Protein AF-A0A0B1TNR9-F1 (afdb_monomer_lite)

pLDDT: mean 82.61, std 16.68, range [37.91, 98.56]

Foldseek 3Di:
DDDDADDQKDKDKLPQDQAWDWDQDPQRWIKTKHHADPPDSHAMIIMTGHNVQVVQFPDKDDPDSFWIWTWGHDPPAQTAIEIEGDADALPDDPVSNVVRLVVVLVVLVVDDPSYHYHYDYHLNFFLDCPDPALCNVQGHDDGDPSNVSVRVSCVSSVVDDPVVSVDHDDDDPDNNVSVVVVVVVVVVVVVVVPDDPPPPVPADPVRVVVVVVVVVVVVPDPDDPDDDDDDDD

Structure (mmCIF, N/CA/C/O backbone):
data_AF-A0A0B1TNR9-F1
#
_entry.id   AF-A0A0B1TNR9-F1
#
loop_
_atom_site.group_PDB
_atom_site.id
_atom_site.type_symbol
_atom_site.label_atom_id
_atom_site.label_alt_id
_atom_site.label_comp_id
_atom_site.label_asym_id
_atom_site.label_entity_id
_atom_site.label_seq_id
_atom_site.pdbx_PDB_ins_code
_atom_site.Cartn_x
_atom_site.Cartn_y
_atom_site.Cartn_z
_atom_site.occupancy
_atom_site.B_iso_or_equiv
_atom_site.auth_seq_id
_atom_site.auth_comp_id
_atom_site.auth_asym_id
_atom_site.auth_atom_id
_atom_site.pdbx_PDB_model_num
ATOM 1 N N . MET A 1 1 ? -15.276 24.777 -7.705 1.00 38.72 1 MET A N 1
ATOM 2 C CA . MET A 1 1 ? -15.262 24.075 -6.401 1.00 38.72 1 MET A CA 1
ATOM 3 C C . MET A 1 1 ? -14.639 22.711 -6.626 1.00 38.72 1 MET A C 1
ATOM 5 O O . MET A 1 1 ? -15.116 22.001 -7.501 1.00 38.72 1 MET A O 1
ATOM 9 N N . SER A 1 2 ? -13.551 22.367 -5.935 1.00 50.81 2 SER A N 1
ATOM 10 C CA . SER A 1 2 ? -12.965 21.027 -6.044 1.00 50.81 2 SER A CA 1
ATOM 11 C C . SER A 1 2 ? -13.937 19.992 -5.469 1.00 50.81 2 SER A C 1
ATOM 13 O O . SER A 1 2 ? -14.533 20.203 -4.410 1.00 50.81 2 SER A O 1
ATOM 15 N N . LYS A 1 3 ? -14.142 18.886 -6.190 1.00 60.22 3 LYS A N 1
ATOM 16 C CA . LYS A 1 3 ? -14.978 17.767 -5.737 1.00 60.22 3 LYS A CA 1
ATOM 17 C C . LYS A 1 3 ? -14.315 17.177 -4.482 1.00 60.22 3 LYS A C 1
ATOM 19 O O . LYS A 1 3 ? -13.148 16.797 -4.533 1.00 60.22 3 LYS A O 1
ATOM 24 N N . LYS A 1 4 ? -15.017 17.144 -3.344 1.00 82.56 4 LYS A N 1
ATOM 25 C CA . LYS A 1 4 ? -14.512 16.483 -2.127 1.00 82.56 4 LYS A CA 1
ATOM 26 C C . LYS A 1 4 ? -14.554 14.969 -2.336 1.00 82.56 4 LYS A C 1
ATOM 28 O O . LYS A 1 4 ? -15.618 14.417 -2.617 1.00 82.56 4 LYS A O 1
ATOM 33 N N . ILE A 1 5 ? -13.401 14.328 -2.189 1.00 85.44 5 ILE A N 1
ATOM 34 C CA . ILE A 1 5 ? -13.248 12.874 -2.264 1.00 85.44 5 ILE A CA 1
ATOM 35 C C . ILE A 1 5 ? -13.474 12.295 -0.863 1.00 85.44 5 ILE A C 1
ATOM 37 O O . ILE A 1 5 ? -12.981 12.843 0.127 1.00 85.44 5 ILE A O 1
ATOM 41 N N . LYS A 1 6 ? -14.246 11.214 -0.761 1.00 89.44 6 LYS A N 1
ATOM 42 C CA . LYS A 1 6 ? -14.427 10.430 0.461 1.00 89.44 6 LYS A CA 1
ATOM 43 C C . LYS A 1 6 ? -13.261 9.459 0.605 1.00 89.44 6 LYS A C 1
ATOM 45 O O . LYS A 1 6 ? -12.930 8.744 -0.329 1.00 89.44 6 LYS A O 1
ATOM 50 N N . PHE A 1 7 ? -12.659 9.425 1.787 1.00 92.56 7 PHE A N 1
ATOM 51 C CA . PHE A 1 7 ? -11.585 8.491 2.103 1.00 92.56 7 PHE A CA 1
ATOM 52 C C . PHE A 1 7 ? -11.492 8.255 3.613 1.00 92.56 7 PHE A C 1
ATOM 54 O O . PHE A 1 7 ? -11.968 9.068 4.413 1.00 92.56 7 PHE A O 1
ATOM 61 N N . HIS A 1 8 ? -10.847 7.151 3.986 1.00 94.19 8 HIS A N 1
ATOM 62 C CA . HIS A 1 8 ? -10.325 6.906 5.336 1.00 94.19 8 HIS A CA 1
ATOM 63 C C . HIS A 1 8 ? -8.798 6.996 5.342 1.00 94.19 8 HIS A C 1
ATOM 65 O O . HIS A 1 8 ? -8.215 7.709 6.155 1.00 94.19 8 HIS A O 1
ATOM 71 N N . VAL A 1 9 ? -8.167 6.306 4.392 1.00 95.75 9 VAL A N 1
ATOM 72 C CA . VAL A 1 9 ? -6.727 6.319 4.143 1.00 95.75 9 VAL A CA 1
ATOM 73 C C . VAL A 1 9 ? -6.523 6.351 2.631 1.00 95.75 9 VAL A C 1
ATOM 75 O O . VAL A 1 9 ? -7.199 5.619 1.911 1.00 95.75 9 VAL A O 1
ATOM 78 N N . ILE A 1 10 ? -5.610 7.192 2.156 1.00 95.44 10 ILE A N 1
ATOM 79 C CA . ILE A 1 10 ? -5.144 7.219 0.767 1.00 95.44 10 ILE A CA 1
ATOM 80 C C . ILE A 1 10 ? -3.676 6.811 0.767 1.00 95.44 10 ILE A C 1
ATOM 82 O O . ILE A 1 10 ? -2.876 7.425 1.469 1.00 95.44 10 ILE A O 1
ATOM 86 N N . ALA A 1 11 ? -3.328 5.798 -0.023 1.00 97.19 11 ALA A N 1
ATOM 87 C CA . ALA A 1 11 ? -1.945 5.448 -0.324 1.00 97.19 11 ALA A CA 1
ATOM 88 C C . ALA A 1 11 ? -1.412 6.383 -1.419 1.00 97.19 11 ALA A C 1
ATOM 90 O O . ALA A 1 11 ? -2.069 6.569 -2.440 1.00 97.19 11 ALA A O 1
ATOM 91 N N . LEU A 1 12 ? -0.242 6.977 -1.201 1.00 97.31 12 LEU A N 1
ATOM 92 C CA . LEU A 1 12 ? 0.400 7.907 -2.128 1.00 97.31 12 LEU A CA 1
ATOM 93 C C . LEU A 1 12 ? 1.656 7.272 -2.728 1.00 97.31 12 LEU A C 1
ATOM 95 O O . LEU A 1 12 ? 2.431 6.637 -2.006 1.00 97.31 12 LEU A O 1
ATOM 99 N N . GLN A 1 13 ? 1.865 7.494 -4.024 1.00 97.12 13 GLN A N 1
ATOM 100 C CA . GLN A 1 13 ? 3.053 7.105 -4.785 1.00 97.12 13 GLN A CA 1
ATOM 101 C C . GLN A 1 13 ? 3.577 8.322 -5.557 1.00 97.12 13 GLN A C 1
ATOM 103 O O . GLN A 1 13 ? 2.860 9.305 -5.745 1.00 97.12 13 GLN A O 1
ATOM 108 N N . GLU A 1 14 ? 4.842 8.272 -5.970 1.00 95.19 14 GLU A N 1
ATOM 109 C CA . GLU A 1 14 ? 5.539 9.354 -6.677 1.00 95.19 14 GLU A CA 1
ATOM 110 C C . GLU A 1 14 ? 5.479 10.728 -5.987 1.00 95.19 14 GLU A C 1
ATOM 112 O O . GLU A 1 14 ? 5.468 11.777 -6.637 1.00 95.19 14 GLU A O 1
ATOM 117 N N . THR A 1 15 ? 5.488 10.753 -4.652 1.00 95.25 15 THR A N 1
ATOM 118 C CA . THR A 1 15 ? 5.416 12.011 -3.883 1.00 95.25 15 THR A CA 1
ATOM 119 C C . THR A 1 15 ? 6.640 12.902 -4.099 1.00 95.25 15 THR A C 1
ATOM 121 O O . THR A 1 15 ? 6.567 14.116 -3.900 1.00 95.25 15 THR A O 1
ATOM 124 N N . LYS A 1 16 ? 7.768 12.305 -4.515 1.00 94.44 16 LYS A N 1
ATOM 125 C CA . LYS A 1 16 ? 9.018 12.982 -4.896 1.00 94.44 16 LYS A CA 1
ATOM 126 C C . LYS A 1 16 ? 9.579 13.912 -3.809 1.00 94.44 16 LYS A C 1
ATOM 128 O O . LYS A 1 16 ? 10.381 14.805 -4.100 1.00 94.44 16 LYS A O 1
ATOM 133 N N . VAL A 1 17 ? 9.214 13.687 -2.546 1.00 95.62 17 VAL A N 1
ATOM 134 C CA . VAL A 1 17 ? 9.762 14.456 -1.425 1.00 95.62 17 VAL A CA 1
ATOM 135 C C . VAL A 1 17 ? 11.211 14.069 -1.158 1.00 95.62 17 VAL A C 1
ATOM 137 O O . VAL A 1 17 ? 11.620 12.934 -1.389 1.00 95.62 17 VAL A O 1
ATOM 140 N N . LYS A 1 18 ? 12.011 15.035 -0.703 1.00 94.75 18 LYS A N 1
ATOM 141 C CA . LYS A 1 18 ? 13.450 14.840 -0.470 1.00 94.75 18 LYS A CA 1
ATOM 142 C C . LYS A 1 18 ? 13.764 14.185 0.872 1.00 94.75 18 LYS A C 1
ATOM 144 O O . LYS A 1 18 ? 14.817 13.578 0.994 1.00 94.75 18 LYS A O 1
ATOM 149 N N . GLU A 1 19 ? 12.868 14.321 1.840 1.00 95.25 19 GLU A N 1
ATOM 150 C CA . GLU A 1 19 ? 13.058 13.860 3.211 1.00 95.25 19 GLU A CA 1
ATOM 151 C C . GLU A 1 19 ? 11.765 13.234 3.718 1.00 95.25 19 GLU A C 1
ATOM 153 O O . GLU A 1 19 ? 10.665 13.659 3.336 1.00 95.25 19 GLU A O 1
ATOM 158 N N . ASP A 1 20 ? 11.921 12.236 4.581 1.00 97.00 20 ASP A N 1
ATOM 159 C CA . ASP A 1 20 ? 10.808 11.639 5.296 1.00 97.00 20 ASP A CA 1
ATOM 160 C C . ASP A 1 20 ? 10.152 12.701 6.176 1.00 97.00 20 ASP A C 1
ATOM 162 O O . ASP A 1 20 ? 10.819 13.486 6.853 1.00 97.00 20 ASP A O 1
ATOM 166 N N . SER A 1 21 ? 8.825 12.761 6.165 1.00 96.62 21 SER A N 1
ATOM 167 C CA . SER A 1 21 ? 8.114 13.702 7.019 1.00 96.62 21 SER A CA 1
ATOM 168 C C . SER A 1 21 ? 6.716 13.231 7.370 1.00 96.62 21 SER A C 1
ATOM 170 O O . SER A 1 21 ? 6.020 12.622 6.560 1.00 96.62 21 SER A O 1
ATOM 172 N N . THR A 1 22 ? 6.293 13.603 8.575 1.00 97.69 22 THR A N 1
ATOM 173 C CA . THR A 1 22 ? 4.918 13.443 9.040 1.00 97.69 22 THR A CA 1
ATOM 174 C C . THR A 1 22 ? 4.382 14.797 9.469 1.00 97.69 22 THR A C 1
ATOM 176 O O . THR A 1 22 ? 5.028 15.519 10.229 1.00 97.69 22 THR A O 1
ATOM 179 N N . LYS A 1 23 ? 3.226 15.182 8.926 1.00 96.81 23 LYS A N 1
ATOM 180 C CA . LYS A 1 23 ? 2.633 16.514 9.090 1.00 96.81 23 LYS A CA 1
ATOM 181 C C . LYS A 1 23 ? 1.130 16.409 9.293 1.00 96.81 23 LYS A C 1
ATOM 183 O O . LYS A 1 23 ? 0.475 15.601 8.644 1.00 96.81 23 LYS A O 1
ATOM 188 N N . THR A 1 24 ? 0.571 17.291 10.109 1.00 97.19 24 THR A N 1
ATOM 189 C CA . THR A 1 24 ? -0.881 17.478 10.199 1.00 97.19 24 THR A CA 1
ATOM 190 C C . THR A 1 24 ? -1.306 18.562 9.214 1.00 97.19 24 THR A C 1
ATOM 192 O O . THR A 1 24 ? -0.777 19.672 9.237 1.00 97.19 24 THR A O 1
ATOM 195 N N . GLN A 1 25 ? -2.239 18.238 8.323 1.00 95.75 25 GLN A N 1
ATOM 196 C CA . GLN A 1 25 ? -2.815 19.172 7.357 1.00 95.75 25 GLN A CA 1
ATOM 197 C C . GLN A 1 25 ? -3.752 20.173 8.043 1.00 95.75 25 GLN A C 1
ATOM 199 O O . GLN A 1 25 ? -4.241 19.933 9.144 1.00 95.75 25 GLN A O 1
ATOM 204 N N . VAL A 1 26 ? -4.091 21.267 7.352 1.00 93.94 26 VAL A N 1
ATOM 205 C CA . VAL A 1 26 ? -5.075 22.259 7.839 1.00 93.94 26 VAL A CA 1
ATOM 206 C C . VAL A 1 26 ? -6.447 21.624 8.117 1.00 93.94 26 VAL A C 1
ATOM 208 O O . VAL A 1 26 ? -7.167 22.060 9.009 1.00 93.94 26 VAL A O 1
ATOM 211 N N . SER A 1 27 ? -6.805 20.559 7.394 1.00 92.25 27 SER A N 1
ATOM 212 C CA . SER A 1 27 ? -8.026 19.777 7.637 1.00 92.25 27 SER A CA 1
ATOM 213 C C . SER A 1 27 ? -7.994 18.954 8.934 1.00 92.25 27 SER A C 1
ATOM 215 O O . SER A 1 27 ? -9.039 18.455 9.357 1.00 92.25 27 SER A O 1
ATOM 217 N N . GLY A 1 28 ? -6.821 18.803 9.557 1.00 95.12 28 GLY A N 1
ATOM 218 C CA . GLY A 1 28 ? -6.552 17.874 10.653 1.00 95.12 28 GLY A CA 1
ATOM 219 C C . GLY A 1 28 ? -6.096 16.486 10.194 1.00 95.12 28 GLY A C 1
ATOM 220 O O . GLY A 1 28 ? -5.765 15.657 11.035 1.00 95.12 28 GLY A O 1
ATOM 221 N N . ASP A 1 29 ? -6.080 16.215 8.886 1.00 97.06 29 ASP A N 1
ATOM 222 C CA . ASP A 1 29 ? -5.647 14.922 8.350 1.00 97.06 29 ASP A CA 1
ATOM 223 C C . ASP A 1 29 ? -4.133 14.734 8.532 1.00 97.06 29 ASP A C 1
ATOM 225 O O . ASP A 1 29 ? -3.353 15.676 8.385 1.00 97.06 29 ASP A O 1
ATOM 229 N N . MET A 1 30 ? -3.706 13.513 8.840 1.00 98.25 30 MET A N 1
ATOM 230 C CA . MET A 1 30 ? -2.298 13.163 9.009 1.00 98.25 30 MET A CA 1
ATOM 231 C C . MET A 1 30 ? -1.695 12.788 7.651 1.00 98.25 30 MET A C 1
ATOM 233 O O . MET A 1 30 ? -2.196 11.903 6.965 1.00 98.25 30 MET A O 1
ATOM 237 N N . LEU A 1 31 ? -0.606 13.446 7.263 1.00 98.38 31 LEU A N 1
ATOM 238 C CA . LEU A 1 31 ? 0.152 13.175 6.045 1.00 98.38 31 LEU A CA 1
ATOM 239 C C . LEU A 1 31 ? 1.508 12.574 6.410 1.00 98.38 31 LEU A C 1
ATOM 241 O O . LEU A 1 31 ? 2.293 13.223 7.096 1.00 98.38 31 LEU A O 1
ATOM 245 N N . ILE A 1 32 ? 1.781 11.372 5.917 1.00 98.44 32 ILE A N 1
ATOM 246 C CA . ILE A 1 32 ? 3.046 10.647 6.059 1.00 98.44 32 ILE A CA 1
ATOM 247 C C . ILE A 1 32 ? 3.681 10.568 4.675 1.00 98.44 32 ILE A C 1
ATOM 249 O O . ILE A 1 32 ? 3.018 10.156 3.724 1.00 98.44 32 ILE A O 1
ATOM 253 N N . LEU A 1 33 ? 4.947 10.950 4.547 1.00 98.31 33 LEU A N 1
ATOM 254 C CA . LEU A 1 33 ? 5.688 10.934 3.289 1.00 98.31 33 LEU A CA 1
ATOM 255 C C . LEU A 1 33 ? 7.060 10.309 3.516 1.00 98.31 33 LEU A C 1
ATOM 257 O O . LEU A 1 33 ? 7.798 10.761 4.385 1.00 98.31 33 LEU A O 1
ATOM 261 N N . GLY A 1 34 ? 7.394 9.308 2.712 1.00 97.50 34 GLY A N 1
ATOM 262 C CA . GLY A 1 34 ? 8.735 8.762 2.564 1.00 97.50 34 GLY A CA 1
ATOM 263 C C . GLY A 1 34 ? 9.459 9.376 1.375 1.00 97.50 34 GLY A C 1
ATOM 264 O O . GLY A 1 34 ? 8.846 9.714 0.357 1.00 97.50 34 GLY A O 1
ATOM 265 N N . CYS A 1 35 ? 10.766 9.544 1.524 1.00 96.25 35 CYS A N 1
ATOM 266 C CA . CYS A 1 35 ? 11.636 10.188 0.562 1.00 96.25 35 CYS A CA 1
ATOM 267 C C . CYS A 1 35 ? 11.819 9.379 -0.723 1.00 96.25 35 CYS A C 1
ATOM 269 O O . CYS A 1 35 ? 11.732 8.153 -0.771 1.00 96.25 35 CYS A O 1
ATOM 271 N N . LYS A 1 36 ? 12.079 10.109 -1.804 1.00 95.38 36 LYS A N 1
ATOM 272 C CA . LYS A 1 36 ? 12.526 9.551 -3.078 1.00 95.38 36 LYS A CA 1
ATOM 273 C C . LYS A 1 36 ? 14.004 9.151 -3.006 1.00 95.38 36 LYS A C 1
ATOM 275 O O . LYS A 1 36 ? 14.738 9.592 -2.124 1.00 95.38 36 LYS A O 1
ATOM 280 N N . LEU A 1 37 ? 14.484 8.430 -4.017 1.00 92.44 37 LEU A N 1
ATOM 281 C CA . LEU A 1 37 ? 15.912 8.140 -4.153 1.00 92.44 37 LEU A CA 1
ATOM 282 C C . LEU A 1 37 ? 16.764 9.432 -4.225 1.00 92.44 37 LEU A C 1
ATOM 284 O O . LEU A 1 37 ? 16.406 10.382 -4.943 1.00 92.44 37 LEU A O 1
ATOM 288 N N . PRO A 1 38 ? 17.924 9.482 -3.539 1.00 91.06 38 PRO A N 1
ATOM 289 C CA . PRO A 1 38 ? 18.856 10.600 -3.645 1.00 91.06 38 PRO A CA 1
ATOM 290 C C . PRO A 1 38 ? 19.257 10.848 -5.100 1.00 91.06 38 PRO A C 1
ATOM 292 O O . PRO A 1 38 ? 19.506 9.912 -5.857 1.00 91.06 38 PRO A O 1
ATOM 295 N N . ASN A 1 39 ? 19.292 12.118 -5.510 1.00 90.56 39 ASN A N 1
ATOM 296 C CA . ASN A 1 39 ? 19.696 12.561 -6.855 1.00 90.56 39 ASN A CA 1
ATOM 297 C C . ASN A 1 39 ? 18.896 11.985 -8.046 1.00 90.56 39 ASN A C 1
ATOM 299 O O . ASN A 1 39 ? 19.192 12.318 -9.188 1.00 90.56 39 ASN A O 1
ATOM 303 N N . LYS A 1 40 ? 17.847 11.187 -7.809 1.00 89.12 40 LYS A N 1
ATOM 304 C CA . LYS A 1 40 ? 16.937 10.661 -8.837 1.00 89.12 40 LYS A CA 1
ATOM 305 C C . LYS A 1 40 ? 15.519 11.171 -8.602 1.00 89.12 40 LYS A C 1
ATOM 307 O O . LYS A 1 40 ? 15.149 11.474 -7.471 1.00 89.12 40 LYS A O 1
ATOM 312 N N . ASN A 1 41 ? 14.701 11.275 -9.645 1.00 89.12 41 ASN A N 1
ATOM 313 C CA . ASN A 1 41 ? 13.281 11.625 -9.505 1.00 89.12 41 ASN A CA 1
ATOM 314 C C . ASN A 1 41 ? 12.397 10.369 -9.411 1.00 89.12 41 ASN A C 1
ATOM 316 O O . ASN A 1 41 ? 11.398 10.258 -10.112 1.00 89.12 41 ASN A O 1
ATOM 320 N N . ILE A 1 42 ? 12.830 9.399 -8.601 1.00 90.19 42 ILE A N 1
ATOM 321 C CA . ILE A 1 42 ? 12.253 8.054 -8.531 1.00 90.19 42 ILE A CA 1
ATOM 322 C C . ILE A 1 42 ? 11.835 7.756 -7.097 1.00 90.19 42 ILE A C 1
ATOM 324 O O . ILE A 1 42 ? 12.633 7.922 -6.173 1.00 90.19 42 ILE A O 1
ATOM 328 N N . GLY A 1 43 ? 10.608 7.267 -6.939 1.00 92.50 43 GLY A N 1
ATOM 329 C CA . GLY A 1 43 ? 10.039 6.909 -5.649 1.00 92.50 43 GLY A CA 1
ATOM 330 C C . GLY A 1 43 ? 9.389 8.087 -4.936 1.00 92.50 43 GLY A C 1
ATOM 331 O O . GLY A 1 43 ? 9.008 9.098 -5.536 1.00 92.50 43 GLY A O 1
ATOM 332 N N . GLY A 1 44 ? 9.266 7.927 -3.630 1.00 96.38 44 GLY A N 1
ATOM 333 C CA . GLY A 1 44 ? 8.407 8.736 -2.795 1.00 96.38 44 GLY A CA 1
ATOM 334 C C . GLY A 1 44 ? 7.065 8.040 -2.638 1.00 96.38 44 GLY A C 1
ATOM 335 O O . GLY A 1 44 ? 6.290 7.923 -3.585 1.00 96.38 44 GLY A O 1
ATOM 336 N N . VAL A 1 45 ? 6.798 7.583 -1.427 1.00 97.88 45 VAL A N 1
ATOM 337 C CA . VAL A 1 45 ? 5.557 6.904 -1.051 1.00 97.88 45 VAL A CA 1
ATOM 338 C C . VAL A 1 45 ? 4.978 7.576 0.179 1.00 97.88 45 VAL A C 1
ATOM 340 O O . VAL A 1 45 ? 5.638 8.391 0.817 1.00 97.88 45 VAL A O 1
ATOM 343 N N . GLY A 1 46 ? 3.731 7.298 0.520 1.00 98.06 46 GLY A N 1
ATOM 344 C CA . GLY A 1 46 ? 3.147 7.900 1.706 1.00 98.06 46 GLY A CA 1
ATOM 345 C C . GLY A 1 46 ? 1.712 7.500 1.957 1.00 98.06 46 GLY A C 1
ATOM 346 O O . GLY A 1 46 ? 1.142 6.668 1.249 1.00 98.06 46 GLY A O 1
ATOM 347 N N . PHE A 1 47 ? 1.130 8.156 2.952 1.00 98.50 47 PHE A N 1
ATOM 348 C CA . PHE A 1 47 ? -0.276 8.040 3.288 1.00 98.50 47 PHE A CA 1
ATOM 349 C C . PHE A 1 47 ? -0.872 9.401 3.622 1.00 98.50 47 PHE A C 1
ATOM 351 O O . PHE A 1 47 ? -0.263 10.189 4.342 1.00 98.50 47 PHE A O 1
ATOM 358 N N . LEU A 1 48 ? -2.100 9.640 3.166 1.00 97.88 48 LEU A N 1
ATOM 359 C CA . LEU A 1 48 ? -2.984 10.637 3.759 1.00 97.88 48 LEU A CA 1
ATOM 360 C C . LEU A 1 48 ? -4.044 9.905 4.585 1.00 97.88 48 LEU A C 1
ATOM 362 O O . LEU A 1 48 ? -4.879 9.180 4.047 1.00 97.88 48 LEU A O 1
ATOM 366 N N . VAL A 1 49 ? -4.001 10.088 5.898 1.00 98.25 49 VAL A N 1
ATOM 367 C CA . VAL A 1 49 ? -4.881 9.447 6.873 1.00 98.25 49 VAL A CA 1
ATOM 368 C C . VAL A 1 49 ? -5.872 10.482 7.378 1.00 98.25 49 VAL A C 1
ATOM 370 O O . VAL A 1 49 ? -5.488 11.533 7.893 1.00 98.25 49 VAL A O 1
ATOM 373 N N . LYS A 1 50 ? -7.165 10.190 7.241 1.00 97.50 50 LYS A N 1
ATOM 374 C CA . LYS A 1 50 ? -8.220 11.089 7.701 1.00 97.50 50 LYS A CA 1
ATOM 375 C C . LYS A 1 50 ? -8.105 11.323 9.205 1.00 97.50 50 LYS A C 1
ATOM 377 O O . LYS A 1 50 ? -7.833 10.386 9.954 1.00 97.50 50 LYS A O 1
ATOM 382 N N . LYS A 1 51 ? -8.371 12.547 9.660 1.00 97.31 51 LYS A N 1
ATOM 383 C CA . LYS A 1 51 ? -8.253 12.942 11.075 1.00 97.31 51 LYS A CA 1
ATOM 384 C C . LYS A 1 51 ? -8.974 12.005 12.056 1.00 97.31 51 LYS A C 1
ATOM 386 O O . LYS A 1 51 ? -8.484 11.784 13.153 1.00 97.31 51 LYS A O 1
ATOM 391 N N . ASP A 1 52 ? -10.108 11.429 11.649 1.00 96.31 52 ASP A N 1
ATOM 392 C CA . ASP A 1 52 ? -10.913 10.528 12.487 1.00 96.31 52 ASP A CA 1
ATOM 393 C C . ASP A 1 52 ? -10.278 9.126 12.606 1.00 96.31 52 ASP A C 1
ATOM 395 O O . ASP A 1 52 ? -10.596 8.369 13.518 1.00 96.31 52 ASP A O 1
ATOM 399 N N . ILE A 1 53 ? -9.374 8.782 11.682 1.00 97.00 53 ILE A N 1
ATOM 400 C CA . ILE A 1 53 ? -8.620 7.522 11.645 1.00 97.00 53 ILE A CA 1
ATOM 401 C C . ILE A 1 53 ? -7.252 7.672 12.319 1.00 97.00 53 ILE A C 1
ATOM 403 O O . ILE A 1 53 ? -6.742 6.707 12.879 1.00 97.00 53 ILE A O 1
ATOM 407 N N . ALA A 1 54 ? -6.677 8.878 12.315 1.00 96.75 54 ALA A N 1
ATOM 408 C CA . ALA A 1 54 ? -5.367 9.167 12.895 1.00 96.75 54 ALA A CA 1
ATOM 409 C C . ALA A 1 54 ? -5.167 8.643 14.341 1.00 96.75 54 ALA A C 1
ATOM 411 O O . ALA A 1 54 ? -4.097 8.098 14.603 1.00 96.75 54 ALA A O 1
ATOM 412 N N . PRO A 1 55 ? -6.155 8.697 15.264 1.00 96.81 55 PRO A N 1
ATOM 413 C CA . PRO A 1 55 ? -6.012 8.133 16.612 1.00 96.81 55 PRO A CA 1
ATOM 414 C C . PRO A 1 55 ? -5.827 6.611 16.665 1.00 96.81 55 PRO A C 1
ATOM 416 O O . PRO A 1 55 ? -5.389 6.089 17.684 1.00 96.81 55 PRO A O 1
ATOM 419 N N . PHE A 1 56 ? -6.188 5.894 15.598 1.00 97.12 56 PHE A N 1
ATOM 420 C CA . PHE A 1 56 ? -6.015 4.444 15.494 1.00 97.12 56 PHE A CA 1
ATOM 421 C C . PHE A 1 56 ? -4.664 4.059 14.886 1.00 97.12 56 PHE A C 1
ATOM 423 O O . PHE A 1 56 ? -4.363 2.870 14.809 1.00 97.12 56 PHE A O 1
ATOM 430 N N . VAL A 1 57 ? -3.857 5.025 14.435 1.00 97.81 57 VAL A N 1
ATOM 431 C CA . VAL A 1 57 ? -2.508 4.764 13.923 1.00 97.81 57 VAL A CA 1
ATOM 432 C C . VAL A 1 57 ? -1.612 4.330 15.076 1.00 97.81 57 VAL A C 1
ATOM 434 O O . VAL A 1 57 ? -1.376 5.085 16.012 1.00 97.81 57 VAL A O 1
ATOM 437 N N . ASP A 1 58 ? -1.106 3.107 14.979 1.00 97.19 58 ASP A N 1
ATOM 438 C CA . ASP A 1 58 ? -0.179 2.516 15.943 1.00 97.19 58 ASP A CA 1
ATOM 439 C C . ASP A 1 58 ? 1.265 2.845 15.575 1.00 97.19 58 ASP A C 1
ATOM 441 O O . ASP A 1 58 ? 2.057 3.296 16.396 1.00 97.19 58 ASP A O 1
ATOM 445 N N . SER A 1 59 ? 1.601 2.642 14.301 1.00 97.62 59 SER A N 1
ATOM 446 C CA . SER A 1 59 ? 2.931 2.902 13.764 1.00 97.62 59 SER A CA 1
ATOM 447 C C . SER A 1 59 ? 2.900 3.051 12.246 1.00 97.62 59 SER A C 1
ATOM 449 O O . SER A 1 59 ? 1.966 2.613 11.569 1.00 97.62 59 SER A O 1
ATOM 451 N N . TYR A 1 60 ? 3.954 3.653 11.703 1.00 97.88 60 TYR A N 1
ATOM 452 C CA . TYR A 1 60 ? 4.288 3.551 10.290 1.00 97.88 60 TYR A CA 1
ATOM 453 C C . TYR A 1 60 ? 5.789 3.304 10.128 1.00 97.88 60 TYR A C 1
ATOM 455 O O . TYR A 1 60 ? 6.592 3.756 10.944 1.00 97.88 60 TYR A O 1
ATOM 463 N N . ASN A 1 61 ? 6.168 2.591 9.070 1.00 98.06 61 ASN A N 1
ATOM 464 C CA . ASN A 1 61 ? 7.559 2.300 8.737 1.00 98.06 61 ASN A CA 1
ATOM 465 C C . ASN A 1 61 ? 7.781 2.524 7.245 1.00 98.06 61 ASN A C 1
ATOM 467 O O . ASN A 1 61 ? 7.108 1.907 6.419 1.00 98.06 61 ASN A O 1
ATOM 471 N N . ILE A 1 62 ? 8.722 3.401 6.910 1.00 97.81 62 ILE A N 1
ATOM 472 C CA . ILE A 1 62 ? 9.204 3.603 5.543 1.00 97.81 62 ILE A CA 1
ATOM 473 C C . ILE A 1 62 ? 10.392 2.657 5.370 1.00 97.81 62 ILE A C 1
ATOM 475 O O . ILE A 1 62 ? 11.398 2.805 6.059 1.00 97.81 62 ILE A O 1
ATOM 479 N N . PHE A 1 63 ? 10.240 1.647 4.518 1.00 96.81 63 PHE A N 1
ATOM 480 C CA . PHE A 1 63 ? 11.268 0.627 4.285 1.00 96.81 63 PHE A CA 1
ATOM 481 C C . PHE A 1 63 ? 12.211 1.053 3.165 1.00 96.81 63 PHE A C 1
ATOM 483 O O . PHE A 1 63 ? 13.426 0.914 3.273 1.00 96.81 63 PHE A O 1
ATOM 490 N N . SER A 1 64 ? 11.644 1.640 2.115 1.00 96.75 64 SER A N 1
ATOM 491 C CA . SER A 1 64 ? 12.385 2.123 0.961 1.00 96.75 64 SER A CA 1
ATOM 492 C C . SER A 1 64 ? 11.632 3.278 0.296 1.00 96.75 64 SER A C 1
ATOM 494 O O . SER A 1 64 ? 10.455 3.512 0.595 1.00 96.75 64 SER A O 1
ATOM 496 N N . PRO A 1 65 ? 12.241 3.977 -0.680 1.00 96.94 65 PRO A N 1
ATOM 497 C CA . PRO A 1 65 ? 11.543 4.971 -1.498 1.00 96.94 65 PRO A CA 1
ATOM 498 C C . PRO A 1 65 ? 10.309 4.445 -2.244 1.00 96.94 65 PRO A C 1
ATOM 500 O O . PRO A 1 65 ? 9.583 5.233 -2.852 1.00 96.94 65 PRO A O 1
ATOM 503 N N . ARG A 1 66 ? 10.100 3.123 -2.252 1.00 97.50 66 ARG A N 1
ATOM 504 C CA . ARG A 1 66 ? 9.024 2.420 -2.950 1.00 97.50 66 ARG A CA 1
ATOM 505 C C . ARG A 1 66 ? 8.062 1.693 -2.008 1.00 97.50 66 ARG A C 1
ATOM 507 O O . ARG A 1 66 ? 7.062 1.177 -2.499 1.00 97.50 66 ARG A O 1
ATOM 514 N N . LEU A 1 67 ? 8.327 1.649 -0.699 1.00 98.19 67 LEU A N 1
ATOM 515 C CA . LEU A 1 67 ? 7.518 0.886 0.250 1.00 98.19 67 LEU A CA 1
ATOM 516 C C . LEU A 1 67 ? 7.398 1.580 1.608 1.00 98.19 67 LEU A C 1
ATOM 518 O O . LEU A 1 67 ? 8.382 1.804 2.315 1.00 98.19 67 LEU A O 1
ATOM 522 N N . VAL A 1 68 ? 6.157 1.854 2.004 1.00 98.50 68 VAL A N 1
ATOM 523 C CA . VAL A 1 68 ? 5.801 2.311 3.352 1.00 98.50 68 VAL A CA 1
ATOM 524 C C . VAL A 1 68 ? 4.612 1.519 3.875 1.00 98.50 68 VAL A C 1
ATOM 526 O O . VAL A 1 68 ? 3.673 1.222 3.137 1.00 98.50 68 VAL A O 1
ATOM 529 N N . VAL A 1 69 ? 4.643 1.189 5.163 1.00 98.56 69 VAL A N 1
ATOM 530 C CA . VAL A 1 69 ? 3.586 0.437 5.845 1.00 98.56 69 VAL A CA 1
ATOM 531 C C . VAL A 1 69 ? 2.977 1.289 6.942 1.00 98.56 69 VAL A C 1
ATOM 533 O O . VAL A 1 69 ? 3.700 1.884 7.735 1.00 98.56 69 VAL A O 1
ATOM 536 N N . LEU A 1 70 ? 1.650 1.326 6.992 1.00 98.56 70 LEU A N 1
ATOM 537 C CA . LEU A 1 70 ? 0.848 1.941 8.041 1.00 98.56 70 LEU A CA 1
ATOM 538 C C . LEU A 1 70 ? 0.127 0.842 8.821 1.00 98.56 70 LEU A C 1
ATOM 540 O O . LEU A 1 70 ? -0.616 0.054 8.236 1.00 98.56 70 LEU A O 1
ATOM 544 N N . ARG A 1 71 ? 0.312 0.802 10.141 1.00 97.88 71 ARG A N 1
ATOM 545 C CA . ARG A 1 71 ? -0.363 -0.146 11.032 1.00 97.88 71 ARG A CA 1
ATOM 546 C C . ARG A 1 71 ? -1.382 0.578 11.896 1.00 97.88 71 ARG A C 1
ATOM 548 O O . ARG A 1 71 ? -1.075 1.600 12.510 1.00 97.88 71 ARG A O 1
ATOM 555 N N . LEU A 1 72 ? -2.595 0.039 11.940 1.00 97.38 72 LEU A N 1
ATOM 556 C CA . LEU A 1 72 ? -3.707 0.567 12.720 1.00 97.38 72 LEU A CA 1
ATOM 557 C C . LEU A 1 72 ? -4.114 -0.431 13.805 1.00 97.38 72 LEU A C 1
ATOM 559 O O . LEU A 1 72 ? -4.356 -1.606 13.512 1.00 97.38 72 LEU A O 1
ATOM 563 N N . LYS A 1 73 ? -4.260 0.058 15.037 1.00 95.56 73 LYS A N 1
ATOM 564 C CA . LYS A 1 73 ? -4.853 -0.691 16.148 1.00 95.56 73 LYS A CA 1
ATOM 565 C C . LYS A 1 73 ? -6.365 -0.614 16.072 1.00 95.56 73 LYS A C 1
ATOM 567 O O . LYS A 1 73 ? -6.942 0.472 16.040 1.00 95.56 73 LYS A O 1
ATOM 572 N N . THR A 1 74 ? -7.025 -1.767 16.110 1.00 90.69 74 THR A N 1
ATOM 573 C CA . THR A 1 74 ? -8.492 -1.832 16.104 1.00 90.69 74 THR A CA 1
ATOM 574 C C . THR A 1 74 ? -9.000 -2.530 17.364 1.00 90.69 74 THR A C 1
ATOM 576 O O . THR A 1 74 ? -9.024 -3.761 17.419 1.00 90.69 74 THR A O 1
ATOM 579 N N . PRO A 1 75 ? -9.426 -1.781 18.397 1.00 86.69 7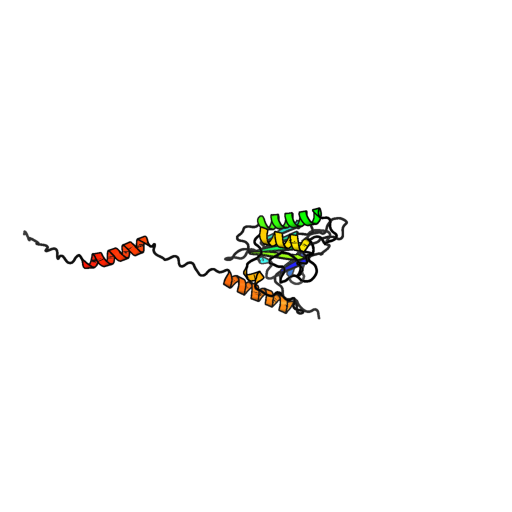5 PRO A N 1
ATOM 580 C CA . PRO A 1 75 ? -9.885 -2.375 19.648 1.00 86.69 75 PRO A CA 1
ATOM 581 C C . PRO A 1 75 ? -11.009 -3.398 19.440 1.00 86.69 75 PRO A C 1
ATOM 583 O O . PRO A 1 75 ? -12.008 -3.124 18.772 1.00 86.69 75 PRO A O 1
ATOM 586 N N . GLY A 1 76 ? -10.839 -4.594 20.011 1.00 84.12 76 GLY A N 1
ATOM 587 C CA . GLY A 1 76 ? -11.814 -5.686 19.912 1.00 84.12 76 GLY A CA 1
ATOM 588 C C . GLY A 1 76 ? -11.933 -6.324 18.522 1.00 84.12 76 GLY A C 1
ATOM 589 O O . GLY A 1 76 ? -12.869 -7.087 18.282 1.00 84.12 76 GLY A O 1
ATOM 590 N N . ARG A 1 77 ? -11.019 -6.014 17.595 1.00 83.88 77 ARG A N 1
ATOM 591 C CA . ARG A 1 77 ? -10.957 -6.570 16.235 1.00 83.88 77 ARG A CA 1
ATOM 592 C C . ARG A 1 77 ? -9.509 -6.905 15.862 1.00 83.88 77 ARG A C 1
ATOM 594 O O . ARG A 1 77 ? -8.588 -6.666 16.634 1.00 83.88 77 ARG A O 1
ATOM 601 N N . ARG A 1 78 ? -9.322 -7.512 14.688 1.00 85.75 78 ARG A N 1
ATOM 602 C CA . ARG A 1 78 ? -7.994 -7.751 14.110 1.00 85.75 78 ARG A CA 1
ATOM 603 C C . ARG A 1 78 ? -7.402 -6.443 13.592 1.00 85.75 78 ARG A C 1
ATOM 605 O O . ARG A 1 78 ? -8.047 -5.793 12.772 1.00 85.75 78 ARG A O 1
ATOM 612 N N . ASP A 1 79 ? -6.183 -6.139 14.031 1.00 92.31 79 ASP A N 1
ATOM 613 C CA . ASP A 1 79 ? -5.406 -4.978 13.591 1.00 92.31 79 ASP A CA 1
ATOM 614 C C . ASP A 1 79 ? -5.195 -4.970 12.070 1.00 92.31 79 ASP A C 1
ATOM 616 O O . ASP A 1 79 ? -5.274 -6.004 11.398 1.00 92.31 79 ASP A O 1
ATOM 620 N N . ILE A 1 80 ? -4.932 -3.786 11.519 1.00 94.38 80 ILE A N 1
ATOM 621 C CA . ILE A 1 80 ? -4.845 -3.564 10.073 1.00 94.38 80 ILE A CA 1
ATOM 622 C C . ILE A 1 80 ? -3.425 -3.135 9.704 1.00 94.38 80 ILE A C 1
ATOM 624 O O . ILE A 1 80 ? -2.851 -2.273 10.362 1.00 94.38 80 ILE A O 1
ATOM 628 N N . ALA A 1 81 ? -2.875 -3.715 8.639 1.00 96.31 81 ALA A N 1
ATOM 629 C CA . ALA A 1 81 ? -1.631 -3.287 8.009 1.00 96.31 81 ALA A CA 1
ATOM 630 C C . ALA A 1 81 ? -1.931 -2.869 6.566 1.00 96.31 81 ALA A C 1
ATOM 632 O O . ALA A 1 81 ? -2.514 -3.637 5.799 1.00 96.31 81 ALA A O 1
ATOM 633 N N . ILE A 1 82 ? -1.563 -1.644 6.205 1.00 97.44 82 ILE A N 1
ATOM 634 C CA . ILE A 1 82 ? -1.747 -1.080 4.869 1.00 97.44 82 ILE A CA 1
ATOM 635 C C . ILE A 1 82 ? -0.364 -0.804 4.290 1.00 97.44 82 ILE A C 1
ATOM 637 O O . ILE A 1 82 ? 0.415 -0.065 4.883 1.00 97.44 82 ILE A O 1
ATOM 641 N N . TYR A 1 83 ? -0.068 -1.378 3.132 1.00 97.81 83 TYR A N 1
ATOM 642 C CA . TYR A 1 83 ? 1.203 -1.229 2.430 1.00 97.81 83 TYR A CA 1
ATOM 643 C C . TYR A 1 83 ? 0.958 -0.298 1.242 1.00 97.81 83 TYR A C 1
ATOM 645 O O . TYR A 1 83 ? 0.066 -0.572 0.443 1.00 97.81 83 TYR A O 1
ATOM 653 N N . SER A 1 84 ? 1.701 0.804 1.136 1.00 97.94 84 SER A N 1
ATOM 654 C CA . SER A 1 84 ? 1.729 1.650 -0.062 1.00 97.94 84 SER A CA 1
ATOM 655 C C . SER A 1 84 ? 2.998 1.330 -0.833 1.00 97.94 84 SER A C 1
ATOM 657 O O . SER A 1 84 ? 4.105 1.531 -0.326 1.00 97.94 84 SER A O 1
ATOM 659 N N . CYS A 1 85 ? 2.811 0.808 -2.040 1.00 97.44 85 CYS A N 1
ATOM 660 C CA . CYS A 1 85 ? 3.863 0.237 -2.864 1.00 97.44 85 CYS A CA 1
ATOM 661 C C . CYS A 1 85 ? 3.999 1.019 -4.177 1.00 97.44 85 CYS A C 1
ATOM 663 O O . CYS A 1 85 ? 3.005 1.438 -4.770 1.00 97.44 85 CYS A O 1
ATOM 665 N N . TYR A 1 86 ? 5.226 1.202 -4.654 1.00 97.12 86 TYR A N 1
ATOM 666 C CA . TYR A 1 86 ? 5.503 1.772 -5.970 1.00 97.12 86 TYR A CA 1
ATOM 667 C C . TYR A 1 86 ? 6.538 0.917 -6.699 1.00 97.12 86 TYR A C 1
ATOM 669 O O . TYR A 1 86 ? 7.748 1.127 -6.557 1.00 97.12 86 TYR A O 1
ATOM 677 N N . ALA A 1 87 ? 6.067 -0.065 -7.466 1.00 96.38 87 ALA A N 1
ATOM 678 C CA . ALA A 1 87 ? 6.938 -0.992 -8.175 1.00 96.38 87 ALA A CA 1
ATOM 679 C C . ALA A 1 87 ? 7.778 -0.265 -9.239 1.00 96.38 87 ALA A C 1
ATOM 681 O O . ALA A 1 87 ? 7.345 0.755 -9.789 1.00 96.38 87 ALA A O 1
ATOM 682 N N . PRO A 1 88 ? 8.981 -0.760 -9.562 1.00 95.12 88 PRO A N 1
ATOM 683 C CA . PRO A 1 88 ? 9.739 -0.270 -10.706 1.00 95.12 88 PRO A CA 1
ATOM 684 C C . PRO A 1 88 ? 8.956 -0.421 -12.018 1.00 95.12 88 PRO A C 1
ATOM 686 O O . PRO A 1 88 ? 8.107 -1.302 -12.156 1.00 95.12 88 PRO A O 1
ATOM 689 N N . THR A 1 89 ? 9.225 0.455 -12.985 1.00 92.44 89 THR A N 1
ATOM 690 C CA . THR A 1 89 ? 8.594 0.388 -14.310 1.00 92.44 89 THR A CA 1
ATOM 691 C C . THR A 1 89 ? 9.190 -0.755 -15.134 1.00 92.44 89 THR A C 1
ATOM 693 O O . THR A 1 89 ? 10.223 -1.320 -14.778 1.00 92.44 89 THR A O 1
ATOM 696 N N . SER A 1 90 ? 8.587 -1.069 -16.282 1.00 87.62 90 SER A N 1
ATOM 697 C CA . SER A 1 90 ? 9.120 -2.073 -17.219 1.00 87.62 90 SER A CA 1
ATOM 698 C C . SER A 1 90 ? 10.495 -1.725 -17.807 1.00 87.62 90 SER A C 1
ATOM 700 O O . SER A 1 90 ? 11.142 -2.593 -18.379 1.00 87.62 90 SER A O 1
ATOM 702 N N . ALA A 1 91 ? 10.942 -0.472 -17.677 1.00 89.31 91 ALA A N 1
ATOM 703 C CA . ALA A 1 91 ? 12.265 -0.024 -18.109 1.00 89.31 91 ALA A CA 1
ATOM 704 C C . ALA A 1 91 ? 13.355 -0.223 -17.038 1.00 89.31 91 ALA A C 1
ATOM 706 O O . ALA A 1 91 ? 14.512 0.094 -17.296 1.00 89.31 91 ALA A O 1
ATOM 707 N N . ALA A 1 92 ? 12.992 -0.672 -15.833 1.00 92.12 92 ALA A N 1
ATOM 708 C CA . ALA A 1 92 ? 13.950 -0.965 -14.776 1.00 92.12 92 ALA A CA 1
ATOM 709 C C . ALA A 1 92 ? 14.636 -2.320 -15.000 1.00 92.12 92 ALA A C 1
ATOM 711 O O . ALA A 1 92 ? 14.026 -3.263 -15.520 1.00 92.12 92 ALA A O 1
ATOM 712 N N . GLU A 1 93 ? 15.885 -2.410 -14.544 1.00 94.88 93 GLU A N 1
ATOM 713 C CA . GLU A 1 93 ? 16.668 -3.648 -14.554 1.00 94.88 93 GLU A CA 1
ATOM 714 C C . GLU A 1 93 ? 15.970 -4.757 -13.755 1.00 94.88 93 GLU A C 1
ATOM 716 O O . GLU A 1 93 ? 15.188 -4.492 -12.831 1.00 94.88 93 GLU A O 1
ATOM 721 N N . ASP A 1 94 ? 16.255 -6.007 -14.113 1.00 94.25 94 ASP A N 1
ATOM 722 C CA . ASP A 1 94 ? 15.618 -7.174 -13.498 1.00 94.25 94 ASP A CA 1
ATOM 723 C C . ASP A 1 94 ? 15.871 -7.264 -12.004 1.00 94.25 94 ASP A C 1
ATOM 725 O O . ASP A 1 94 ? 14.947 -7.487 -11.222 1.00 94.25 94 ASP A O 1
ATOM 729 N N . GLU A 1 95 ? 17.096 -6.948 -11.605 1.00 95.94 95 GLU A N 1
ATOM 730 C CA . GLU A 1 95 ? 17.532 -6.959 -10.222 1.00 95.94 95 GLU A CA 1
ATOM 731 C C . GLU A 1 95 ? 16.793 -5.902 -9.387 1.00 95.94 95 GLU A C 1
ATOM 733 O O . GLU A 1 95 ? 16.508 -6.140 -8.214 1.00 95.94 95 GLU A O 1
ATOM 738 N N . GLU A 1 96 ? 16.432 -4.744 -9.964 1.00 94.75 96 GLU A N 1
ATOM 739 C CA . GLU A 1 96 ? 15.642 -3.724 -9.253 1.00 94.75 96 GLU A CA 1
ATOM 740 C C . GLU A 1 96 ? 14.211 -4.220 -9.007 1.00 94.75 96 GLU A C 1
ATOM 742 O O . GLU A 1 96 ? 13.659 -4.033 -7.917 1.00 94.75 96 GLU A O 1
ATOM 747 N N . ARG A 1 97 ? 13.609 -4.868 -10.010 1.00 94.88 97 ARG A N 1
ATOM 748 C CA . ARG A 1 97 ? 12.263 -5.448 -9.910 1.00 94.88 97 ARG A CA 1
ATOM 749 C C . ARG A 1 97 ? 12.242 -6.594 -8.908 1.00 94.88 97 ARG A C 1
ATOM 751 O O . ARG A 1 97 ? 11.382 -6.615 -8.029 1.00 94.88 97 ARG A O 1
ATOM 758 N N . GLU A 1 98 ? 13.208 -7.501 -8.987 1.00 95.44 98 GLU A N 1
ATOM 759 C CA . GLU A 1 98 ? 13.339 -8.618 -8.056 1.00 95.44 98 GLU A CA 1
ATOM 760 C C . GLU A 1 98 ? 13.559 -8.139 -6.617 1.00 95.44 98 GLU A C 1
ATOM 762 O O . GLU A 1 98 ? 12.849 -8.574 -5.710 1.00 95.44 98 GLU A O 1
ATOM 767 N N . ALA A 1 99 ? 14.466 -7.179 -6.404 1.00 96.62 99 ALA A N 1
ATOM 768 C CA . ALA A 1 99 ? 14.708 -6.605 -5.084 1.00 96.62 99 ALA A CA 1
ATOM 769 C C . ALA A 1 99 ? 13.436 -5.993 -4.477 1.00 96.62 99 ALA A C 1
ATOM 771 O O . ALA A 1 99 ? 13.160 -6.205 -3.296 1.00 96.62 99 ALA A O 1
ATOM 772 N N . PHE A 1 100 ? 12.635 -5.286 -5.281 1.00 97.31 100 PHE A N 1
ATOM 773 C CA . PHE A 1 100 ? 11.367 -4.717 -4.829 1.00 97.31 100 PHE A CA 1
ATOM 774 C C . PHE A 1 100 ? 10.359 -5.793 -4.395 1.00 97.31 100 PHE A C 1
ATOM 776 O O . PHE A 1 100 ? 9.796 -5.692 -3.304 1.00 97.31 100 PHE A O 1
ATOM 783 N N . TYR A 1 101 ? 10.124 -6.825 -5.215 1.00 96.88 101 TYR A N 1
ATOM 784 C CA . TYR A 1 101 ? 9.154 -7.874 -4.875 1.00 96.88 101 TYR A CA 1
ATOM 785 C C . TYR A 1 101 ? 9.616 -8.723 -3.682 1.00 96.88 101 TYR A C 1
ATOM 787 O O . TYR A 1 101 ? 8.794 -9.044 -2.823 1.00 96.88 101 TYR A O 1
ATOM 795 N N . ASN A 1 102 ? 10.920 -8.993 -3.562 1.00 97.12 102 ASN A N 1
ATOM 796 C CA . ASN A 1 102 ? 11.501 -9.682 -2.407 1.00 97.12 102 ASN A CA 1
ATOM 797 C C . ASN A 1 102 ? 11.369 -8.859 -1.113 1.00 97.12 102 ASN A C 1
ATOM 799 O O . ASN A 1 102 ? 11.003 -9.404 -0.067 1.00 97.12 102 ASN A O 1
ATOM 803 N N . GLU A 1 103 ? 11.635 -7.546 -1.166 1.00 97.94 103 GLU A N 1
ATOM 804 C CA . GLU A 1 103 ? 11.429 -6.638 -0.029 1.00 97.94 103 GLU A CA 1
ATOM 805 C C . GLU A 1 103 ? 9.953 -6.627 0.387 1.00 97.94 103 GLU A C 1
ATOM 807 O O . GLU A 1 103 ? 9.637 -6.840 1.560 1.00 97.94 103 GLU A O 1
ATOM 812 N N . LEU A 1 104 ? 9.044 -6.452 -0.575 1.00 97.62 104 LEU A N 1
ATOM 813 C CA . LEU A 1 104 ? 7.607 -6.416 -0.326 1.00 97.62 104 LEU A CA 1
ATOM 814 C C . LEU A 1 104 ? 7.094 -7.726 0.287 1.00 97.62 104 LEU A C 1
ATOM 816 O O . LEU A 1 104 ? 6.386 -7.698 1.295 1.00 97.62 104 LEU A O 1
ATOM 820 N N . GLU A 1 105 ? 7.472 -8.875 -0.275 1.00 96.88 105 GLU A N 1
ATOM 821 C CA . GLU A 1 105 ? 7.093 -10.187 0.250 1.00 96.88 105 GLU A CA 1
ATOM 822 C C . GLU A 1 105 ? 7.601 -10.394 1.679 1.00 96.88 105 GLU A C 1
ATOM 824 O O . GLU A 1 105 ? 6.844 -10.822 2.556 1.00 96.88 105 GLU A O 1
ATOM 829 N N . SER A 1 106 ? 8.869 -10.055 1.929 1.00 96.81 106 SER A N 1
ATOM 830 C CA . SER A 1 106 ? 9.479 -10.144 3.255 1.00 96.81 106 SER A CA 1
ATOM 831 C C . SER A 1 106 ? 8.718 -9.291 4.270 1.00 96.81 106 SER A C 1
ATOM 833 O O . SER A 1 106 ? 8.330 -9.788 5.328 1.00 96.81 106 SER A O 1
ATOM 835 N N . VAL A 1 107 ? 8.425 -8.034 3.932 1.00 96.94 107 VAL A N 1
ATOM 836 C CA . VAL A 1 107 ? 7.707 -7.101 4.812 1.00 96.94 107 VAL A CA 1
ATOM 837 C C . VAL A 1 107 ? 6.273 -7.572 5.082 1.00 96.94 107 VAL A C 1
ATOM 839 O O . VAL A 1 107 ? 5.823 -7.541 6.228 1.00 96.94 107 VAL A O 1
ATOM 842 N N . ILE A 1 108 ? 5.568 -8.097 4.075 1.00 95.56 108 ILE A N 1
ATOM 843 C CA . ILE A 1 108 ? 4.231 -8.683 4.261 1.00 95.56 108 ILE A CA 1
ATOM 844 C C . ILE A 1 108 ? 4.287 -9.895 5.197 1.00 95.56 108 ILE A C 1
ATOM 846 O O . ILE A 1 108 ? 3.397 -10.063 6.035 1.00 95.56 108 ILE A O 1
ATOM 850 N N . LYS A 1 109 ? 5.306 -10.753 5.078 1.00 94.00 109 LYS A N 1
ATOM 851 C CA . LYS A 1 109 ? 5.453 -11.959 5.910 1.00 94.00 109 LYS A CA 1
ATOM 852 C C . LYS A 1 109 ? 5.916 -11.666 7.339 1.00 94.00 109 LYS A C 1
ATOM 854 O O . LYS A 1 109 ? 5.602 -12.456 8.226 1.00 94.00 109 LYS A O 1
ATOM 859 N N . GLN A 1 110 ? 6.611 -10.553 7.575 1.00 93.19 110 GLN A N 1
ATOM 860 C CA . GLN A 1 110 ? 7.001 -10.110 8.920 1.00 93.19 110 GLN A CA 1
ATOM 861 C C . GLN A 1 110 ? 5.790 -9.749 9.788 1.00 93.19 110 GLN A C 1
ATOM 863 O O . GLN A 1 110 ? 5.801 -9.988 10.996 1.00 93.19 110 GLN A O 1
ATOM 868 N N . ASP A 1 111 ? 4.729 -9.204 9.188 1.00 90.31 111 ASP A N 1
ATOM 869 C CA . ASP A 1 111 ? 3.505 -8.905 9.924 1.00 90.31 111 ASP A CA 1
ATOM 870 C C . ASP A 1 111 ? 2.752 -10.176 10.319 1.00 90.31 111 ASP A C 1
ATOM 872 O O . ASP A 1 111 ? 2.552 -11.091 9.510 1.00 90.31 111 ASP A O 1
ATOM 876 N N . ALA A 1 112 ? 2.258 -10.200 11.560 1.00 85.50 112 ALA A N 1
ATOM 877 C CA . ALA A 1 112 ? 1.545 -11.350 12.097 1.00 85.50 112 ALA A CA 1
ATOM 878 C C . ALA A 1 112 ? 0.371 -11.757 11.190 1.00 85.50 112 ALA A C 1
ATOM 880 O O . ALA A 1 112 ? -0.360 -10.918 10.658 1.00 85.50 112 ALA A O 1
ATOM 881 N N . ALA A 1 113 ? 0.148 -13.066 11.050 1.00 83.62 113 ALA A N 1
ATOM 882 C CA . ALA A 1 113 ? -0.945 -13.613 10.241 1.00 83.62 113 ALA A CA 1
ATOM 883 C C . ALA A 1 113 ? -2.344 -13.160 10.713 1.00 83.62 113 ALA A C 1
ATOM 885 O O . ALA A 1 113 ? -3.327 -13.299 9.988 1.00 83.62 113 ALA A O 1
ATOM 886 N N . SER A 1 114 ? -2.441 -12.617 11.929 1.00 84.38 114 SER A N 1
ATOM 887 C CA . SER A 1 114 ? -3.657 -12.035 12.489 1.00 84.38 114 SER A CA 1
ATOM 888 C C . SER A 1 114 ? -4.002 -10.651 11.934 1.00 84.38 114 SER A C 1
ATOM 890 O O . SER A 1 114 ? -5.132 -10.223 12.145 1.00 84.38 114 SER A O 1
ATOM 892 N N . PHE A 1 115 ? -3.103 -9.948 11.241 1.00 88.44 115 PHE A N 1
ATOM 893 C CA . PHE A 1 115 ? -3.434 -8.659 10.629 1.00 88.44 115 PHE A CA 1
ATOM 894 C C . PHE A 1 115 ? -4.373 -8.828 9.428 1.00 88.44 115 PHE A C 1
ATOM 896 O O . PHE A 1 115 ? -4.215 -9.748 8.622 1.00 88.44 115 PHE A O 1
ATOM 903 N N . TYR A 1 116 ? -5.306 -7.892 9.252 1.00 88.38 116 TYR A N 1
ATOM 904 C CA . TYR A 1 116 ? -5.893 -7.641 7.936 1.00 88.38 116 TYR A CA 1
ATOM 905 C C . TYR A 1 116 ? -4.898 -6.835 7.099 1.00 88.38 116 TYR A C 1
ATOM 907 O O . TYR A 1 116 ? -4.554 -5.710 7.458 1.00 88.38 116 TYR A O 1
ATOM 915 N N . LYS A 1 117 ? -4.426 -7.421 5.997 1.00 89.50 117 LYS A N 1
ATOM 916 C CA . LYS A 1 117 ? -3.362 -6.863 5.154 1.00 89.50 117 LYS A CA 1
ATOM 917 C C . LYS A 1 117 ? -3.955 -6.283 3.870 1.00 89.50 117 LYS A C 1
ATOM 919 O O . LYS A 1 117 ? -4.588 -7.008 3.108 1.00 89.50 117 LYS A O 1
ATOM 924 N N . PHE A 1 118 ? -3.740 -4.991 3.634 1.00 91.44 118 PHE A N 1
ATOM 925 C CA . PHE A 1 118 ? -4.146 -4.286 2.417 1.00 91.44 118 PHE A CA 1
ATOM 926 C C . PHE A 1 118 ? -2.909 -3.818 1.669 1.00 91.44 118 PHE A C 1
ATOM 928 O O . PHE A 1 118 ? -2.255 -2.868 2.091 1.00 91.44 118 PHE A O 1
ATOM 935 N N . VAL A 1 119 ? -2.591 -4.470 0.556 1.00 93.19 119 VAL A N 1
ATOM 936 C CA . VAL A 1 119 ? -1.482 -4.047 -0.299 1.00 93.19 119 VAL A CA 1
ATOM 937 C C . VAL A 1 119 ? -2.040 -3.159 -1.404 1.00 93.19 119 VAL A C 1
ATOM 939 O O . VAL A 1 119 ? -2.830 -3.606 -2.231 1.00 93.19 119 VAL A O 1
ATOM 942 N N . LEU A 1 120 ? -1.670 -1.884 -1.363 1.00 94.06 120 LEU A N 1
ATOM 943 C CA . LEU A 1 120 ? -2.129 -0.835 -2.261 1.00 94.06 120 LEU A CA 1
ATOM 944 C C . LEU A 1 120 ? -0.933 -0.235 -2.993 1.00 94.06 120 LEU A C 1
ATOM 946 O O . LEU A 1 120 ? 0.190 -0.239 -2.485 1.00 94.06 120 LEU A O 1
ATOM 950 N N . GLY A 1 121 ? -1.191 0.358 -4.150 1.00 93.44 121 GLY A N 1
ATOM 951 C CA . GLY A 1 121 ? -0.200 1.160 -4.842 1.00 93.44 121 GLY A CA 1
ATOM 952 C C . GLY A 1 121 ? -0.189 0.948 -6.339 1.00 93.44 121 GLY A C 1
ATOM 953 O O . GLY A 1 121 ? -1.113 0.368 -6.908 1.00 93.44 121 GLY A O 1
ATOM 954 N N . ASP A 1 122 ? 0.878 1.440 -6.951 1.00 94.50 122 ASP A N 1
ATOM 955 C CA . ASP A 1 122 ? 1.120 1.293 -8.375 1.00 94.50 122 ASP A CA 1
ATOM 956 C C . ASP A 1 122 ? 2.182 0.215 -8.585 1.00 94.50 122 ASP A C 1
ATOM 958 O O . ASP A 1 122 ? 3.346 0.363 -8.207 1.00 94.50 122 ASP A O 1
ATOM 962 N N . PHE A 1 123 ? 1.742 -0.901 -9.156 1.00 93.50 123 PHE A N 1
ATOM 963 C CA . PHE A 1 123 ? 2.586 -2.057 -9.422 1.00 93.50 123 PHE A CA 1
ATOM 964 C C . PHE A 1 123 ? 3.213 -2.043 -10.812 1.00 93.50 123 PHE A C 1
ATOM 966 O O . PHE A 1 123 ? 3.955 -2.971 -11.132 1.00 93.50 123 PHE A O 1
ATOM 973 N N . ASN A 1 124 ? 2.917 -1.037 -11.649 1.00 92.12 124 ASN A N 1
ATOM 974 C CA . ASN A 1 124 ? 3.354 -1.005 -13.046 1.00 92.12 124 ASN A CA 1
ATOM 975 C C . ASN A 1 124 ? 3.125 -2.361 -13.747 1.00 92.12 124 ASN A C 1
ATOM 977 O O . ASN A 1 124 ? 3.971 -2.841 -14.506 1.00 92.12 124 ASN A O 1
ATOM 981 N N . ALA A 1 125 ? 2.017 -3.023 -13.403 1.00 89.06 125 ALA A N 1
ATOM 982 C CA . ALA A 1 125 ? 1.732 -4.409 -13.734 1.00 89.06 125 ALA A CA 1
ATOM 983 C C . ALA A 1 125 ? 0.515 -4.489 -14.649 1.00 89.06 125 ALA A C 1
ATOM 985 O O . ALA A 1 125 ? -0.510 -3.852 -14.411 1.00 89.06 125 ALA A O 1
ATOM 986 N N . ILE A 1 126 ? 0.627 -5.326 -15.673 1.00 85.75 126 ILE A N 1
ATOM 987 C CA . ILE A 1 126 ? -0.453 -5.660 -16.592 1.00 85.75 126 ILE A CA 1
ATOM 988 C C . ILE A 1 126 ? -0.524 -7.183 -16.622 1.00 85.75 126 ILE A C 1
ATOM 990 O O . ILE A 1 126 ? 0.447 -7.836 -17.004 1.00 85.75 126 ILE A O 1
ATOM 994 N N . PHE A 1 127 ? -1.649 -7.758 -16.190 1.00 80.62 127 PHE A N 1
ATOM 995 C CA . PHE A 1 127 ? -1.829 -9.216 -16.161 1.00 80.62 127 PHE A CA 1
ATOM 996 C C . PHE A 1 127 ? -2.067 -9.817 -17.549 1.00 80.62 127 PHE A C 1
ATOM 998 O O . PHE A 1 127 ? -1.736 -10.980 -17.759 1.00 80.62 127 PHE A O 1
ATOM 1005 N N . GLY A 1 128 ? -2.620 -9.031 -18.475 1.00 72.19 128 GLY A N 1
ATOM 1006 C CA . GLY A 1 128 ? -2.924 -9.420 -19.846 1.00 72.19 128 GLY A CA 1
ATOM 1007 C C . GLY A 1 128 ? -3.942 -10.549 -20.027 1.00 72.19 128 GLY A C 1
ATOM 1008 O O . GLY A 1 128 ? -4.134 -11.412 -19.171 1.00 72.19 128 GLY A O 1
ATOM 1009 N N . GLU A 1 129 ? -4.575 -10.579 -21.197 1.00 71.88 129 GLU A N 1
ATOM 1010 C CA . GLU A 1 129 ? -5.540 -11.634 -21.551 1.00 71.88 129 GLU A CA 1
ATOM 1011 C C . GLU A 1 129 ? -4.870 -12.927 -22.041 1.00 71.88 129 GLU A C 1
ATOM 1013 O O . GLU A 1 129 ? -5.520 -13.968 -22.130 1.00 71.88 129 GLU A O 1
ATOM 1018 N N . ASN A 1 130 ? -3.572 -12.895 -22.356 1.00 62.56 130 ASN A N 1
ATOM 1019 C CA . ASN A 1 130 ? -2.862 -13.993 -23.031 1.00 62.56 130 ASN A CA 1
ATOM 1020 C C . ASN A 1 130 ? -1.939 -14.817 -22.111 1.00 62.56 130 ASN A C 1
ATOM 1022 O O . ASN A 1 130 ? -1.284 -15.743 -22.582 1.00 62.56 130 ASN A O 1
ATOM 1026 N N . GLY A 1 131 ? -1.876 -14.504 -20.813 1.00 57.53 131 GLY A N 1
ATOM 1027 C CA . GLY A 1 131 ? -0.990 -15.184 -19.859 1.00 57.53 131 GLY A CA 1
ATOM 1028 C C . GLY A 1 131 ? -1.532 -16.502 -19.295 1.00 57.53 131 GLY A C 1
ATOM 1029 O O . GLY A 1 131 ? -2.734 -16.759 -19.297 1.00 57.53 131 GLY A O 1
ATOM 1030 N N . SER A 1 132 ? -0.650 -17.334 -18.739 1.00 55.88 132 SER A N 1
ATOM 1031 C CA . SER A 1 132 ? -1.034 -18.442 -17.857 1.00 55.88 132 SER A CA 1
ATOM 1032 C C . SER A 1 132 ? -1.216 -17.920 -16.428 1.00 55.88 132 SER A C 1
ATOM 1034 O O . SER A 1 132 ? -0.277 -17.361 -15.874 1.00 55.88 132 SER A O 1
ATOM 1036 N N . GLY A 1 133 ? -2.393 -18.097 -15.822 1.00 62.31 133 GLY A N 1
ATOM 1037 C CA . GLY A 1 133 ? -2.651 -17.598 -14.466 1.00 62.31 133 GLY A CA 1
ATOM 1038 C C . GLY A 1 133 ? -4.134 -17.563 -14.103 1.00 62.31 133 GLY A C 1
ATOM 1039 O O . GLY A 1 133 ? -5.004 -17.577 -14.977 1.00 62.31 133 GLY A O 1
ATOM 1040 N N . LYS A 1 134 ? -4.459 -17.523 -12.807 1.00 66.38 134 LYS A N 1
ATOM 1041 C CA . LYS A 1 134 ? -5.867 -17.506 -12.339 1.00 66.38 134 LYS A CA 1
ATOM 1042 C C . LYS A 1 134 ? -6.503 -16.116 -12.451 1.00 66.38 134 LYS A C 1
ATOM 1044 O O . LYS A 1 134 ? -7.737 -16.019 -12.441 1.00 66.38 134 LYS A O 1
ATOM 1049 N N . ILE A 1 135 ? -5.665 -15.080 -12.562 1.00 69.88 135 ILE A N 1
ATOM 1050 C CA . ILE A 1 135 ? -6.049 -13.665 -12.686 1.00 69.88 135 ILE A CA 1
ATOM 1051 C C . ILE A 1 135 ? -6.213 -13.245 -14.157 1.00 69.88 135 ILE A C 1
ATOM 1053 O O . ILE A 1 135 ? -6.910 -12.276 -14.430 1.00 69.88 135 ILE A O 1
ATOM 1057 N N . ARG A 1 136 ? -5.700 -14.038 -15.112 1.00 68.38 136 ARG A N 1
ATOM 1058 C CA . ARG A 1 136 ? -5.785 -13.822 -16.572 1.00 68.38 136 ARG A CA 1
ATOM 1059 C C . ARG A 1 136 ? -7.139 -13.294 -17.059 1.00 68.38 136 ARG A C 1
ATOM 1061 O O . ARG A 1 136 ? -7.187 -12.372 -17.857 1.00 68.38 136 ARG A O 1
ATOM 1068 N N . ARG A 1 137 ? -8.248 -13.867 -16.575 1.00 64.69 137 ARG A N 1
ATOM 1069 C CA . ARG A 1 137 ? -9.615 -13.501 -17.004 1.00 64.69 137 ARG A CA 1
ATOM 1070 C C . ARG A 1 137 ? -10.003 -12.041 -16.710 1.00 64.69 137 ARG A C 1
ATOM 1072 O O . ARG A 1 137 ? -11.041 -11.598 -17.179 1.00 64.69 137 ARG A O 1
ATOM 1079 N N . PHE A 1 138 ? -9.221 -11.360 -15.877 1.00 66.94 138 PHE A N 1
ATOM 1080 C CA . PHE A 1 138 ? -9.393 -9.964 -15.480 1.00 66.94 138 PHE A CA 1
ATOM 1081 C C . PHE A 1 138 ? -8.276 -9.065 -16.024 1.00 66.94 138 PHE A C 1
ATOM 1083 O O . PHE A 1 138 ? -8.275 -7.866 -15.757 1.00 66.94 138 PHE A O 1
ATOM 1090 N N . GLY A 1 139 ? -7.289 -9.640 -16.719 1.00 63.69 139 GLY A N 1
ATOM 1091 C CA . GLY A 1 139 ? -6.216 -8.883 -17.339 1.00 63.69 139 GLY A CA 1
ATOM 1092 C C . GLY A 1 139 ? -6.730 -8.120 -18.553 1.00 63.69 139 GLY A C 1
ATOM 1093 O O . GLY A 1 139 ? -7.593 -8.607 -19.272 1.00 63.69 139 GLY A O 1
ATOM 1094 N N . LEU A 1 140 ? -6.175 -6.935 -18.771 1.00 66.94 140 LEU A N 1
ATOM 1095 C CA . LEU A 1 140 ? -6.330 -6.160 -19.998 1.00 66.94 140 LEU A CA 1
ATOM 1096 C C . LEU A 1 140 ? -4.971 -6.124 -20.701 1.00 66.94 140 LEU A C 1
ATOM 1098 O O . LEU A 1 140 ? -3.946 -6.251 -20.032 1.00 66.94 140 LEU A O 1
ATOM 1102 N N . ASP A 1 141 ? -4.958 -5.950 -22.019 1.00 78.56 141 ASP A N 1
ATOM 1103 C CA . ASP A 1 141 ? -3.746 -5.754 -22.829 1.00 78.56 141 ASP A CA 1
ATOM 1104 C C . ASP A 1 141 ? -2.722 -6.915 -22.795 1.00 78.56 141 ASP A C 1
ATOM 1106 O O . ASP A 1 141 ? -3.052 -8.089 -22.585 1.00 78.56 141 ASP A O 1
ATOM 1110 N N . ILE A 1 142 ? -1.462 -6.604 -23.117 1.00 80.38 142 ILE A N 1
ATOM 1111 C CA . ILE A 1 142 ? -0.344 -7.547 -23.181 1.00 80.38 142 ILE A CA 1
ATOM 1112 C C . ILE A 1 142 ? 0.267 -7.676 -21.786 1.00 80.38 142 ILE A C 1
ATOM 1114 O O . ILE A 1 142 ? 0.665 -6.682 -21.179 1.00 80.38 142 ILE A O 1
ATOM 1118 N N . ARG A 1 143 ? 0.368 -8.917 -21.295 1.00 82.88 143 ARG A N 1
ATOM 1119 C CA . ARG A 1 143 ? 0.995 -9.225 -20.004 1.00 82.88 143 ARG A CA 1
ATOM 1120 C C . ARG A 1 143 ? 2.446 -8.755 -20.005 1.00 82.88 143 ARG A C 1
ATOM 1122 O O . ARG A 1 143 ? 3.192 -9.067 -20.931 1.00 82.88 143 ARG A O 1
ATOM 1129 N N . VAL A 1 144 ? 2.828 -8.028 -18.961 1.00 87.56 144 VAL A N 1
ATOM 1130 C CA . VAL A 1 144 ? 4.215 -7.603 -18.725 1.00 87.56 144 VAL A CA 1
ATOM 1131 C C . VAL A 1 144 ? 4.766 -8.313 -17.501 1.00 87.56 144 VAL A C 1
ATOM 1133 O O . VAL A 1 144 ? 4.012 -8.804 -16.668 1.00 87.56 144 VAL A O 1
ATOM 1136 N N . GLU A 1 145 ? 6.083 -8.313 -17.353 1.00 89.00 145 GLU A N 1
ATOM 1137 C CA . GLU A 1 145 ? 6.772 -9.095 -16.326 1.00 89.00 145 GLU A CA 1
ATOM 1138 C C . GLU A 1 145 ? 6.366 -8.745 -14.881 1.00 89.00 145 GLU A C 1
ATOM 1140 O O . GLU A 1 145 ? 6.252 -9.621 -14.028 1.00 89.00 145 GLU A O 1
ATOM 1145 N N . ASN A 1 146 ? 6.052 -7.476 -14.601 1.00 91.06 146 ASN A N 1
ATOM 1146 C CA . ASN A 1 146 ? 5.489 -7.080 -13.306 1.00 91.06 146 ASN A CA 1
ATOM 1147 C C . ASN A 1 146 ? 4.129 -7.745 -13.023 1.00 91.06 146 ASN A C 1
ATOM 1149 O O . ASN A 1 146 ? 3.788 -7.950 -11.863 1.00 91.06 146 ASN A O 1
ATOM 1153 N N . GLY A 1 147 ? 3.353 -8.096 -14.053 1.00 89.12 147 GLY A N 1
ATOM 1154 C CA . GLY A 1 147 ? 2.130 -8.888 -13.908 1.00 89.12 147 GLY A CA 1
ATOM 1155 C C . GLY A 1 147 ? 2.414 -10.303 -13.403 1.00 89.12 147 GLY A C 1
ATOM 1156 O O . GLY A 1 147 ? 1.691 -10.799 -12.541 1.00 89.12 147 GLY A O 1
ATOM 1157 N N . ASP A 1 148 ? 3.488 -10.924 -13.889 1.00 88.44 148 ASP A N 1
ATOM 1158 C CA . ASP A 1 148 ? 3.940 -12.254 -13.468 1.00 88.44 148 ASP A CA 1
ATOM 1159 C C . ASP A 1 148 ? 4.402 -12.232 -12.010 1.00 88.44 148 ASP A C 1
ATOM 1161 O O . ASP A 1 148 ? 3.913 -13.009 -11.189 1.00 88.44 148 ASP A O 1
ATOM 1165 N N . ARG A 1 149 ? 5.279 -11.279 -11.676 1.00 91.94 149 ARG A N 1
ATOM 1166 C CA . ARG A 1 149 ? 5.834 -11.107 -10.326 1.00 91.94 149 ARG A CA 1
ATOM 1167 C C . ARG A 1 149 ? 4.758 -10.754 -9.301 1.00 91.94 149 ARG A C 1
ATOM 1169 O O . ARG A 1 149 ? 4.758 -11.282 -8.190 1.00 91.94 149 ARG A O 1
ATOM 1176 N N . LEU A 1 150 ? 3.795 -9.908 -9.675 1.00 90.81 150 LEU A N 1
ATOM 1177 C CA . LEU A 1 150 ? 2.657 -9.602 -8.813 1.00 90.81 150 LEU A CA 1
ATOM 1178 C C . LEU A 1 150 ? 1.764 -10.830 -8.604 1.00 90.81 150 LEU A C 1
ATOM 1180 O O . LEU A 1 150 ? 1.320 -11.065 -7.483 1.00 90.81 150 LEU A O 1
ATOM 1184 N N . GLU A 1 151 ? 1.503 -11.632 -9.641 1.00 87.19 151 GLU A N 1
ATOM 1185 C CA . GLU A 1 151 ? 0.744 -12.876 -9.476 1.00 87.19 151 GLU A CA 1
ATOM 1186 C C . GLU A 1 151 ? 1.466 -13.854 -8.539 1.00 87.19 151 GLU A C 1
ATOM 1188 O O . GLU A 1 151 ? 0.828 -14.429 -7.657 1.00 87.19 151 GLU A O 1
ATOM 1193 N N . GLU A 1 152 ? 2.783 -14.007 -8.669 1.00 89.50 152 GLU A N 1
ATOM 1194 C CA . GLU A 1 152 ? 3.592 -14.839 -7.775 1.00 89.50 152 GLU A CA 1
ATOM 1195 C C . GLU A 1 152 ? 3.522 -14.364 -6.316 1.00 89.50 152 GLU A C 1
ATOM 1197 O O . GLU A 1 152 ? 3.171 -15.156 -5.435 1.00 89.50 152 GLU A O 1
ATOM 1202 N N . LEU A 1 153 ? 3.736 -13.064 -6.073 1.00 91.31 153 LEU A N 1
ATOM 1203 C CA . LEU A 1 153 ? 3.614 -12.441 -4.750 1.00 91.31 153 LEU A CA 1
ATOM 1204 C C . LEU A 1 153 ? 2.248 -12.733 -4.118 1.00 91.31 153 LEU A C 1
ATOM 1206 O O . LEU A 1 153 ? 2.145 -13.089 -2.943 1.00 91.31 153 LEU A O 1
ATOM 1210 N N . LEU A 1 154 ? 1.176 -12.573 -4.893 1.00 87.44 154 LEU A N 1
ATOM 1211 C CA . LEU A 1 154 ? -0.196 -12.776 -4.437 1.00 87.44 154 LEU A CA 1
ATOM 1212 C C . LEU A 1 154 ? -0.446 -14.210 -3.939 1.00 87.44 154 LEU A C 1
ATOM 1214 O O . LEU A 1 154 ? -1.183 -14.403 -2.963 1.00 87.44 154 LEU A O 1
ATOM 1218 N N . TRP A 1 155 ? 0.175 -15.208 -4.573 1.00 85.56 155 TRP A N 1
ATOM 1219 C CA . TRP A 1 155 ? 0.111 -16.603 -4.132 1.00 85.56 155 TRP A CA 1
ATOM 1220 C C . TRP A 1 155 ? 1.031 -16.881 -2.945 1.00 85.56 155 TRP A C 1
ATOM 1222 O O . TRP A 1 155 ? 0.597 -17.540 -1.998 1.00 85.56 155 TRP A O 1
ATOM 1232 N N . SER A 1 156 ? 2.263 -16.368 -2.964 1.00 88.25 156 SER A N 1
ATOM 1233 C CA . SER A 1 156 ? 3.271 -16.635 -1.931 1.00 88.25 156 SER A CA 1
ATOM 1234 C C . SER A 1 156 ? 2.916 -16.025 -0.571 1.00 88.25 156 SER A C 1
ATOM 1236 O O . SER A 1 156 ? 3.253 -16.575 0.482 1.00 88.25 156 SER A O 1
ATOM 1238 N N . THR A 1 157 ? 2.183 -14.912 -0.582 1.00 85.44 157 THR A N 1
ATOM 1239 C CA . THR A 1 157 ? 1.718 -14.197 0.616 1.00 85.44 157 THR A CA 1
ATOM 1240 C C . THR A 1 157 ? 0.296 -14.570 1.041 1.00 85.44 157 THR A C 1
ATOM 1242 O O . THR A 1 157 ? -0.148 -14.170 2.118 1.00 85.44 157 THR A O 1
ATOM 1245 N N . GLY A 1 158 ? -0.435 -15.332 0.219 1.00 81.56 158 GLY A N 1
ATOM 1246 C CA . GLY A 1 158 ? -1.827 -15.703 0.486 1.00 81.56 158 GLY A CA 1
ATOM 1247 C C . GLY A 1 158 ? -2.808 -14.523 0.458 1.00 81.56 158 GLY A C 1
ATOM 1248 O O . GLY A 1 158 ? -3.882 -14.612 1.054 1.00 81.56 158 GLY A O 1
ATOM 1249 N N . LEU A 1 159 ? -2.459 -13.422 -0.217 1.00 78.25 159 LEU A N 1
ATOM 1250 C CA . LEU A 1 159 ? -3.289 -12.213 -0.299 1.00 78.25 159 LEU A CA 1
ATOM 1251 C C . LEU A 1 159 ? -4.558 -12.404 -1.141 1.00 78.25 159 LEU A C 1
ATOM 1253 O O . LEU A 1 159 ? -5.529 -11.664 -0.976 1.00 78.25 159 LEU A O 1
ATOM 1257 N N . VAL A 1 160 ? -4.591 -13.403 -2.029 1.00 70.31 160 VAL A N 1
ATOM 1258 C CA . VAL A 1 160 ? -5.774 -13.679 -2.855 1.00 70.31 160 VAL A CA 1
ATOM 1259 C C . VAL A 1 160 ? -6.728 -14.611 -2.126 1.00 70.31 160 VAL A C 1
ATOM 1261 O O . VAL A 1 160 ? -6.551 -15.830 -2.078 1.00 70.31 160 VAL A O 1
ATOM 1264 N N . HIS A 1 161 ? -7.821 -14.038 -1.630 1.00 64.81 161 HIS A N 1
ATOM 1265 C CA . HIS A 1 161 ? -8.969 -14.826 -1.208 1.00 64.81 161 HIS A CA 1
ATOM 1266 C C . HIS A 1 161 ? -9.762 -15.307 -2.435 1.00 64.81 161 HIS A C 1
ATOM 1268 O O . HIS A 1 161 ? -10.034 -14.524 -3.346 1.00 64.81 161 HIS A O 1
ATOM 1274 N N . LYS A 1 162 ? -10.209 -16.575 -2.452 1.00 57.09 162 LYS A N 1
ATOM 1275 C CA . LYS A 1 162 ? -10.985 -17.164 -3.572 1.00 57.09 162 LYS A CA 1
ATOM 1276 C C . LYS A 1 162 ? -12.203 -16.324 -3.985 1.00 57.09 162 LYS A C 1
ATOM 1278 O O . LYS A 1 162 ? -12.583 -16.355 -5.148 1.00 57.09 162 LYS A O 1
ATOM 1283 N N . LEU A 1 163 ? -12.789 -15.585 -3.042 1.00 55.62 163 LEU A N 1
ATOM 1284 C CA . LEU A 1 163 ? -13.952 -14.720 -3.271 1.00 55.62 163 LEU A CA 1
ATOM 1285 C C . LEU A 1 163 ? -13.617 -13.444 -4.062 1.00 55.62 163 LEU A C 1
ATOM 1287 O O . LEU A 1 163 ? -14.459 -12.971 -4.815 1.00 55.62 163 LEU A O 1
ATOM 1291 N N . ILE A 1 164 ? -12.396 -12.906 -3.942 1.00 60.00 164 ILE A N 1
ATOM 1292 C CA . ILE A 1 164 ? -11.973 -11.699 -4.680 1.00 60.00 164 ILE A CA 1
ATOM 1293 C C . ILE A 1 164 ? -11.907 -11.998 -6.183 1.00 60.00 164 ILE A C 1
ATOM 1295 O O . ILE A 1 164 ? -12.321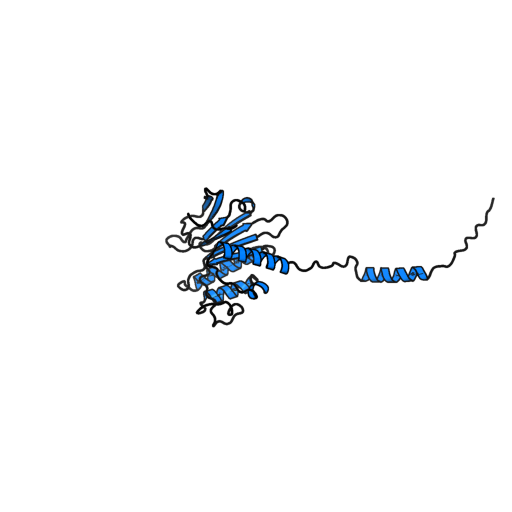 -11.178 -6.995 1.00 60.00 164 ILE A O 1
ATOM 1299 N N . GLY A 1 165 ? -11.478 -13.211 -6.549 1.00 59.31 165 GLY A N 1
ATOM 1300 C CA . GLY A 1 165 ? -11.447 -13.685 -7.935 1.00 59.31 165 GLY A CA 1
ATOM 1301 C C . GLY A 1 165 ? -12.806 -14.107 -8.512 1.00 59.31 165 GLY A C 1
ATOM 1302 O O . GLY A 1 165 ? -12.835 -14.648 -9.616 1.00 59.31 165 GLY A O 1
ATOM 1303 N N . GLN A 1 166 ? -13.909 -13.933 -7.775 1.00 61.31 166 GLN A N 1
ATOM 1304 C CA . GLN A 1 166 ? -15.277 -14.154 -8.268 1.00 61.31 166 GLN A CA 1
ATOM 1305 C C . GLN A 1 166 ? -15.999 -12.847 -8.615 1.00 61.31 166 GLN A C 1
ATOM 1307 O O . GLN A 1 166 ? -17.075 -12.899 -9.203 1.00 61.31 166 GLN A O 1
ATOM 1312 N N . GLN A 1 167 ? -15.426 -11.697 -8.255 1.00 64.06 167 GLN A N 1
ATOM 1313 C CA . GLN A 1 167 ? -16.032 -10.390 -8.479 1.00 64.06 167 GLN A CA 1
ATOM 1314 C C . GLN A 1 167 ? -15.446 -9.733 -9.728 1.00 64.06 167 GLN A C 1
ATOM 1316 O O . GLN A 1 167 ? -14.245 -9.826 -9.982 1.00 64.06 167 GLN A O 1
ATOM 1321 N N . ASN A 1 168 ? -16.300 -9.060 -10.499 1.00 63.25 168 ASN A N 1
ATOM 1322 C CA . ASN A 1 168 ? -15.860 -8.212 -11.600 1.00 63.25 168 ASN A CA 1
ATOM 1323 C C . ASN A 1 168 ? -15.496 -6.837 -11.045 1.00 63.25 168 ASN A C 1
ATOM 1325 O O . ASN A 1 168 ? -16.354 -6.116 -10.538 1.00 63.25 168 ASN A O 1
ATOM 1329 N N . TRP A 1 169 ? -14.222 -6.481 -11.163 1.00 67.31 169 TRP A N 1
ATOM 1330 C CA . TRP A 1 169 ? -13.705 -5.176 -10.778 1.00 67.31 169 TRP A CA 1
ATOM 1331 C C . TRP A 1 169 ? -13.641 -4.299 -12.025 1.00 67.31 169 TRP A C 1
ATOM 1333 O O . TRP A 1 169 ? -12.807 -4.517 -12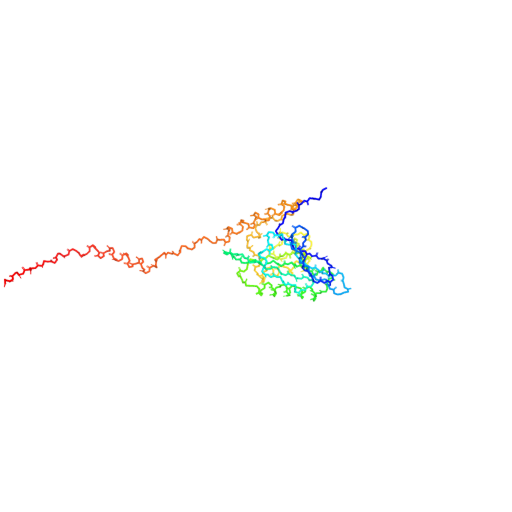.898 1.00 67.31 169 TRP A O 1
ATOM 1343 N N . SER A 1 170 ? -14.544 -3.331 -12.132 1.00 67.19 170 SER A N 1
ATOM 1344 C CA . SER A 1 170 ? -14.520 -2.320 -13.188 1.00 67.19 170 SER A CA 1
ATOM 1345 C C . SER A 1 170 ? -14.249 -0.964 -12.566 1.00 67.19 170 SER A C 1
ATOM 1347 O O . SER A 1 170 ? -14.929 -0.589 -11.613 1.00 67.19 170 SER A O 1
ATOM 1349 N N . LYS A 1 171 ? -13.294 -0.221 -13.125 1.00 67.38 171 LYS A N 1
ATOM 1350 C CA . LYS A 1 171 ? -13.057 1.169 -12.741 1.00 67.38 171 LYS A CA 1
ATOM 1351 C C . LYS A 1 171 ? -14.305 2.002 -13.041 1.00 67.38 171 LYS A C 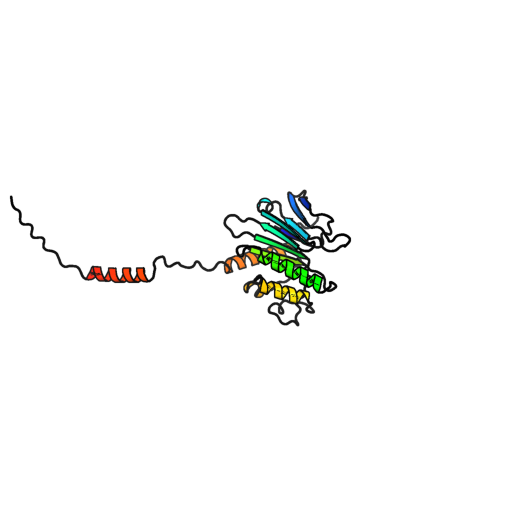1
ATOM 1353 O O . LYS A 1 171 ? -14.812 1.953 -14.160 1.00 67.38 171 LYS A O 1
ATOM 1358 N N . ILE A 1 172 ? -14.767 2.764 -12.056 1.00 81.75 172 ILE A N 1
ATOM 1359 C CA . ILE A 1 172 ? -15.888 3.700 -12.201 1.00 81.75 172 ILE A CA 1
ATOM 1360 C C . ILE A 1 172 ? -15.337 5.126 -12.318 1.00 81.75 172 ILE A C 1
ATOM 1362 O O . ILE A 1 172 ? -14.347 5.470 -11.673 1.00 81.75 172 ILE A O 1
ATOM 1366 N N . ASP A 1 173 ? -15.965 5.960 -13.152 1.00 85.00 173 ASP A N 1
ATOM 1367 C CA . ASP A 1 173 ? -15.507 7.336 -13.400 1.00 85.00 173 ASP A CA 1
ATOM 1368 C C . ASP A 1 173 ? -15.626 8.241 -12.160 1.00 85.00 173 ASP A C 1
ATOM 1370 O O . ASP A 1 173 ? -14.800 9.134 -11.948 1.00 85.00 173 ASP A O 1
ATOM 1374 N N . ASP A 1 174 ? -16.642 8.025 -11.317 1.00 87.81 174 ASP A N 1
ATOM 1375 C CA . ASP A 1 174 ? -16.780 8.736 -10.047 1.00 87.81 174 ASP A CA 1
ATOM 1376 C C . ASP A 1 174 ? -16.020 8.022 -8.922 1.00 87.81 174 ASP A C 1
ATOM 1378 O O . ASP A 1 174 ? -16.422 6.968 -8.434 1.00 87.81 174 ASP A O 1
ATOM 1382 N N . ILE A 1 175 ? -14.943 8.652 -8.450 1.00 85.62 175 ILE A N 1
ATOM 1383 C CA . ILE A 1 175 ? -14.087 8.110 -7.388 1.00 85.62 175 ILE A CA 1
ATOM 1384 C C . ILE A 1 175 ? -14.816 7.876 -6.056 1.00 85.62 175 ILE A C 1
ATOM 1386 O O . ILE A 1 175 ? -14.430 6.998 -5.289 1.00 85.62 175 ILE A O 1
ATOM 1390 N N . ASN A 1 176 ? -15.863 8.648 -5.749 1.00 89.00 176 ASN A N 1
ATOM 1391 C CA . ASN A 1 176 ? -16.641 8.419 -4.535 1.00 89.00 176 ASN A CA 1
ATOM 1392 C C . ASN A 1 176 ? -17.525 7.187 -4.689 1.00 89.00 176 ASN A C 1
ATOM 1394 O O . ASN A 1 176 ? -17.691 6.444 -3.730 1.00 89.00 176 ASN A O 1
ATOM 1398 N N . GLU A 1 177 ? -18.093 6.972 -5.872 1.00 87.81 177 GLU A N 1
ATOM 1399 C CA . GLU A 1 177 ? -18.870 5.769 -6.158 1.00 87.81 177 GLU A CA 1
ATOM 1400 C C . GLU A 1 177 ? -17.981 4.521 -6.158 1.00 87.81 177 GLU A C 1
ATOM 1402 O O . GLU A 1 177 ? -18.329 3.523 -5.527 1.00 87.81 177 GLU A O 1
ATOM 1407 N N . ASP A 1 178 ? -16.803 4.602 -6.782 1.00 84.81 178 ASP A N 1
ATOM 1408 C CA . ASP A 1 178 ? -15.784 3.547 -6.764 1.00 84.81 178 ASP A CA 1
ATOM 1409 C C . ASP A 1 178 ? -15.395 3.170 -5.325 1.00 84.81 178 ASP A C 1
ATOM 1411 O O . ASP A 1 178 ? -15.436 2.002 -4.929 1.00 84.81 178 ASP A O 1
ATOM 1415 N N . TYR A 1 179 ? -15.143 4.182 -4.491 1.00 86.00 179 TYR A N 1
ATOM 1416 C CA . TYR A 1 179 ? -14.838 4.009 -3.076 1.00 86.00 179 TYR A CA 1
ATOM 1417 C C . TYR A 1 179 ? -15.975 3.338 -2.288 1.00 86.00 179 TYR A C 1
ATOM 1419 O O . TYR A 1 179 ? -15.733 2.401 -1.525 1.00 86.00 179 TYR A O 1
ATOM 1427 N N . GLU A 1 180 ? -17.222 3.781 -2.456 1.00 88.62 180 GLU A N 1
ATOM 1428 C CA . GLU A 1 180 ? -18.364 3.181 -1.751 1.00 88.62 180 GLU A CA 1
ATOM 1429 C C . GLU A 1 180 ? -18.613 1.732 -2.209 1.00 88.62 180 GLU A C 1
ATOM 1431 O O . GLU A 1 180 ? -18.954 0.870 -1.395 1.00 88.62 180 GLU A O 1
ATOM 1436 N N . ASN A 1 181 ? -18.383 1.427 -3.491 1.00 85.06 181 ASN A N 1
ATOM 1437 C CA . ASN A 1 181 ? -18.457 0.063 -4.014 1.00 85.06 181 ASN A CA 1
ATOM 1438 C C . ASN A 1 181 ? -17.369 -0.841 -3.420 1.00 85.06 181 ASN A C 1
ATOM 1440 O O . ASN A 1 181 ? -17.677 -1.964 -3.006 1.00 85.06 181 ASN A O 1
ATOM 1444 N N . LEU A 1 182 ? -16.132 -0.346 -3.300 1.00 82.38 182 LEU A N 1
ATOM 1445 C CA . LEU A 1 182 ? -15.052 -1.049 -2.604 1.00 82.38 182 LEU A CA 1
ATOM 1446 C C . LEU A 1 182 ? -15.439 -1.348 -1.148 1.00 82.38 182 LEU A C 1
ATOM 1448 O O . LEU A 1 182 ? -15.330 -2.491 -0.702 1.00 82.38 182 LEU A O 1
ATOM 1452 N N . VAL A 1 183 ? -15.931 -0.345 -0.413 1.00 85.25 183 VAL A N 1
ATOM 1453 C CA . VAL A 1 183 ? -16.350 -0.506 0.989 1.00 85.25 183 VAL A CA 1
ATOM 1454 C C . VAL A 1 183 ? -17.460 -1.550 1.116 1.00 85.25 183 VAL A C 1
ATOM 1456 O O . VAL A 1 183 ? -17.360 -2.443 1.961 1.00 85.25 183 VAL A O 1
ATOM 1459 N N . ARG A 1 184 ? -18.490 -1.488 0.261 1.00 85.50 184 ARG A N 1
ATOM 1460 C CA . ARG A 1 184 ? -19.593 -2.461 0.256 1.00 85.50 184 ARG A CA 1
ATOM 1461 C C . ARG A 1 184 ? -19.077 -3.885 0.066 1.00 85.50 184 ARG A C 1
ATOM 1463 O O . ARG A 1 184 ? -19.440 -4.777 0.831 1.00 85.50 184 ARG A O 1
ATOM 1470 N N . MET A 1 185 ? -18.198 -4.089 -0.908 1.00 79.31 185 MET A N 1
ATOM 1471 C CA . MET A 1 185 ? -17.646 -5.406 -1.199 1.00 79.31 185 MET A CA 1
ATOM 1472 C C . MET A 1 185 ? -16.753 -5.929 -0.071 1.00 79.31 185 MET A C 1
ATOM 1474 O O . MET A 1 185 ? -16.854 -7.100 0.289 1.00 79.31 185 MET A O 1
ATOM 1478 N N . LEU A 1 186 ? -15.926 -5.081 0.549 1.00 79.25 186 LEU A N 1
ATOM 1479 C CA . LEU A 1 186 ? -15.134 -5.483 1.717 1.00 79.25 186 LEU A CA 1
ATOM 1480 C C . LEU A 1 186 ? -16.029 -5.927 2.885 1.00 79.25 186 LEU A C 1
ATOM 1482 O O . LEU A 1 186 ? -15.728 -6.925 3.539 1.00 79.25 186 LEU A O 1
ATOM 1486 N N . MET A 1 187 ? -17.157 -5.246 3.115 1.00 81.75 187 MET A N 1
ATOM 1487 C CA . MET A 1 187 ? -18.138 -5.657 4.129 1.00 81.75 187 MET A CA 1
ATOM 1488 C C . MET A 1 187 ? -18.816 -6.994 3.792 1.00 81.75 187 MET A C 1
ATOM 1490 O O . MET A 1 187 ? -19.101 -7.789 4.688 1.00 81.75 187 MET A O 1
ATOM 1494 N N . GLU A 1 188 ? -19.094 -7.266 2.518 1.00 78.75 188 GLU A N 1
ATOM 1495 C CA . GLU A 1 188 ? -19.625 -8.561 2.073 1.00 78.75 188 GLU A CA 1
ATOM 1496 C C . GLU A 1 188 ? -18.602 -9.686 2.254 1.00 78.75 188 GLU A C 1
ATOM 1498 O O . GLU A 1 188 ? -18.935 -10.741 2.800 1.00 78.75 188 GLU A O 1
ATOM 1503 N N . LEU A 1 189 ? -17.343 -9.441 1.886 1.00 72.31 189 LEU A N 1
ATOM 1504 C CA . LEU A 1 189 ? -16.243 -10.375 2.116 1.00 72.31 189 LEU A CA 1
ATOM 1505 C C . LEU A 1 189 ? -16.060 -10.667 3.608 1.00 72.31 189 LEU A C 1
ATOM 1507 O O . LEU A 1 189 ? -15.896 -11.827 3.976 1.00 72.31 189 LEU A O 1
ATOM 1511 N N . GLU A 1 190 ? -16.156 -9.660 4.483 1.00 73.88 190 GLU A N 1
ATOM 1512 C CA . GLU A 1 190 ? -16.095 -9.869 5.933 1.00 73.88 190 GLU A CA 1
ATOM 1513 C C . GLU A 1 190 ? -17.190 -10.836 6.413 1.00 73.88 190 GLU A C 1
ATOM 1515 O O . GLU A 1 190 ? -16.909 -11.752 7.190 1.00 73.88 190 GLU A O 1
ATOM 1520 N N . LYS A 1 191 ? -18.430 -10.678 5.928 1.00 75.75 191 LYS A N 1
ATOM 1521 C CA . LYS A 1 191 ? -19.548 -11.575 6.273 1.00 75.75 191 LYS A CA 1
ATOM 1522 C C . LYS A 1 191 ? -19.285 -13.015 5.835 1.00 75.75 191 LYS A C 1
ATOM 1524 O O . LYS A 1 191 ? -19.641 -13.929 6.569 1.00 75.75 191 LYS A O 1
ATOM 1529 N N . LEU A 1 192 ? -18.663 -13.209 4.672 1.00 68.00 192 LEU A N 1
ATOM 1530 C CA . LEU A 1 192 ? -18.335 -14.531 4.128 1.00 68.00 192 LEU A CA 1
ATOM 1531 C C . LEU A 1 192 ? -17.126 -15.175 4.828 1.00 68.00 192 LEU A C 1
ATOM 1533 O O . LEU A 1 192 ? -17.084 -16.392 4.989 1.00 68.00 192 LEU A O 1
ATOM 1537 N N . CYS A 1 193 ? -16.155 -14.368 5.264 1.00 61.41 193 CYS A N 1
ATOM 1538 C CA . CYS A 1 193 ? -14.974 -14.816 6.006 1.00 61.41 193 CYS A CA 1
ATOM 1539 C C . CYS A 1 193 ? -15.270 -15.138 7.479 1.00 61.41 193 CYS A C 1
ATOM 1541 O O . CYS A 1 193 ? -14.486 -15.836 8.126 1.00 61.41 193 CYS A O 1
ATOM 1543 N N . ARG A 1 194 ? -16.387 -14.654 8.036 1.00 58.72 194 ARG A N 1
ATOM 1544 C CA . ARG A 1 194 ? -16.910 -15.159 9.309 1.00 58.72 194 ARG A CA 1
ATOM 1545 C C . ARG A 1 194 ? -17.474 -16.559 9.063 1.00 58.72 194 ARG A C 1
ATOM 1547 O O . ARG A 1 194 ? -18.603 -16.707 8.606 1.00 58.72 194 ARG A O 1
ATOM 1554 N N . LEU A 1 195 ? -16.677 -17.587 9.369 1.00 49.75 195 LEU A N 1
ATOM 1555 C CA . LEU A 1 195 ? -17.172 -18.963 9.460 1.00 49.75 195 LEU A CA 1
ATOM 1556 C C . LEU A 1 195 ? -18.445 -18.985 10.328 1.00 49.75 195 LEU A C 1
ATOM 1558 O O . LEU A 1 195 ? -18.507 -18.243 11.318 1.00 49.75 195 LEU A O 1
ATOM 1562 N N . PRO A 1 196 ? -19.451 -19.822 10.001 1.00 46.50 196 PRO A N 1
ATOM 1563 C CA . PRO A 1 196 ? -20.553 -20.046 10.922 1.00 46.50 196 PRO A CA 1
ATOM 1564 C C . PRO A 1 196 ? -19.957 -20.449 12.276 1.00 46.50 196 PRO A C 1
ATOM 1566 O O . PRO A 1 196 ? -18.955 -21.173 12.292 1.00 46.50 196 PRO A O 1
ATOM 1569 N N . PRO A 1 197 ? -20.518 -19.971 13.402 1.00 48.84 197 PRO A N 1
ATOM 1570 C CA . PRO A 1 197 ? -20.005 -20.336 14.710 1.00 48.84 197 PRO A CA 1
ATOM 1571 C C . PRO A 1 197 ? -19.913 -21.856 14.761 1.00 48.84 197 PRO A C 1
ATOM 1573 O O . PRO A 1 197 ? -20.909 -22.548 14.523 1.00 48.84 197 PRO A O 1
ATOM 1576 N N . VAL A 1 198 ? -18.708 -22.369 15.021 1.00 48.84 198 VAL A N 1
ATOM 1577 C CA . VAL A 1 198 ? -18.540 -23.777 15.357 1.00 48.84 198 VAL A CA 1
ATOM 1578 C C . VAL A 1 198 ? -19.473 -23.990 16.538 1.00 48.84 198 VAL A C 1
ATOM 1580 O O . VAL A 1 198 ? -19.293 -23.383 17.594 1.00 48.84 198 VAL A O 1
ATOM 1583 N N . LYS A 1 199 ? -20.533 -24.779 16.344 1.00 50.19 199 LYS A N 1
ATOM 1584 C CA . LYS A 1 199 ? -21.271 -25.315 17.479 1.00 50.19 199 LYS A CA 1
ATOM 1585 C C . LYS A 1 199 ? -20.279 -26.237 18.169 1.00 50.19 199 LYS A C 1
ATOM 1587 O O . LYS A 1 199 ? -20.187 -27.405 17.810 1.00 50.19 199 LYS A O 1
ATOM 1592 N N . GLU A 1 200 ? -19.513 -25.707 19.117 1.00 54.44 200 GLU A N 1
ATOM 1593 C CA . GLU A 1 200 ? -18.980 -26.540 20.179 1.00 54.44 200 GLU A CA 1
ATOM 1594 C C . GLU A 1 200 ? -20.209 -27.201 20.781 1.00 54.44 200 GLU A C 1
ATOM 1596 O O . GLU A 1 200 ? -21.050 -26.555 21.418 1.00 54.44 200 GLU A O 1
ATOM 1601 N N . GLU A 1 201 ? -20.413 -28.475 20.459 1.00 62.41 201 GLU A N 1
ATOM 1602 C CA . GLU A 1 201 ? -21.411 -29.235 21.170 1.00 62.41 201 GLU A CA 1
ATOM 1603 C C . GLU A 1 201 ? -21.011 -29.150 22.631 1.00 62.41 201 GLU A C 1
ATOM 1605 O O . GLU A 1 201 ? -19.948 -29.613 23.034 1.00 62.41 201 GLU A O 1
ATOM 1610 N N . ARG A 1 202 ? -21.866 -28.489 23.412 1.00 62.62 202 ARG A N 1
ATOM 1611 C CA . ARG A 1 202 ? -21.649 -28.108 24.814 1.00 62.62 202 ARG A CA 1
ATOM 1612 C C . ARG A 1 202 ? -21.306 -29.295 25.730 1.00 62.62 202 ARG A C 1
ATOM 1614 O O . ARG A 1 202 ? -21.113 -29.121 26.927 1.00 62.62 202 ARG A O 1
ATOM 1621 N N . ILE A 1 203 ? -21.341 -30.506 25.185 1.00 71.94 203 ILE A N 1
ATOM 1622 C CA . ILE A 1 203 ? -21.223 -31.783 25.856 1.00 71.94 203 ILE A CA 1
ATOM 1623 C C . ILE A 1 203 ? -20.544 -32.757 24.888 1.00 71.94 203 ILE A C 1
ATOM 1625 O O . ILE A 1 203 ? -21.028 -32.936 23.768 1.00 71.94 203 ILE A O 1
ATOM 1629 N N . SER A 1 204 ? -19.454 -33.392 25.330 1.00 78.69 204 SER A N 1
ATOM 1630 C CA . SER A 1 204 ? -18.714 -34.367 24.521 1.00 78.69 204 SER A CA 1
ATOM 1631 C C . SER A 1 204 ? -19.582 -35.573 24.142 1.00 78.69 204 SER A C 1
ATOM 1633 O O . SER A 1 204 ? -20.562 -35.894 24.828 1.00 78.69 204 SER A O 1
ATOM 1635 N N . GLU A 1 205 ? -19.211 -36.286 23.078 1.00 78.69 205 GLU A N 1
ATOM 1636 C CA . GLU A 1 205 ? -19.904 -37.517 22.679 1.00 78.69 205 GLU A CA 1
ATOM 1637 C C . GLU A 1 205 ? -19.850 -38.602 23.767 1.00 78.69 205 GLU A C 1
ATOM 1639 O O . GLU A 1 205 ? -20.829 -39.332 23.959 1.00 78.69 205 GLU A O 1
ATOM 1644 N N . GLU A 1 206 ? -18.778 -38.672 24.568 1.00 79.31 206 GLU A N 1
ATOM 1645 C CA . GLU A 1 206 ? -18.760 -39.557 25.741 1.00 79.31 206 GLU A CA 1
ATOM 1646 C C . GLU A 1 206 ? -19.819 -39.144 26.767 1.00 79.31 206 GLU A C 1
ATOM 1648 O O . GLU A 1 206 ? -20.554 -39.985 27.289 1.00 79.31 206 GLU A O 1
ATOM 1653 N N . THR A 1 207 ? -19.964 -37.841 27.017 1.00 79.25 207 THR A N 1
ATOM 1654 C CA . THR A 1 207 ? -20.935 -37.329 27.990 1.00 79.25 207 THR A CA 1
ATOM 1655 C C . THR A 1 207 ? -22.375 -37.561 27.524 1.00 79.25 207 THR A C 1
ATOM 1657 O O . THR A 1 207 ? -23.238 -37.937 28.322 1.00 79.25 207 THR A O 1
ATOM 1660 N N . LYS A 1 208 ? -22.650 -37.434 26.220 1.00 82.44 208 LYS A N 1
ATOM 1661 C CA . LYS A 1 208 ? -23.951 -37.793 25.631 1.00 82.44 208 LYS A CA 1
ATOM 1662 C C . LYS A 1 208 ? -24.263 -39.283 25.782 1.00 82.44 208 LYS A C 1
ATOM 1664 O O . LYS A 1 208 ? -25.404 -39.636 26.097 1.00 82.44 208 LYS A O 1
ATOM 1669 N N . LYS A 1 209 ? -23.270 -40.163 25.595 1.00 84.50 209 LYS A N 1
ATOM 1670 C CA . LYS A 1 209 ? -23.419 -41.611 25.831 1.00 84.50 209 LYS A CA 1
ATOM 1671 C C . LYS A 1 209 ? -23.728 -41.911 27.299 1.00 84.50 209 LYS A C 1
ATOM 1673 O O . LYS A 1 209 ? -24.672 -42.652 27.573 1.00 84.50 209 LYS A O 1
ATOM 1678 N N . LEU A 1 210 ? -23.024 -41.275 28.238 1.00 81.06 210 LEU A N 1
ATOM 1679 C CA . LEU A 1 210 ? -23.272 -41.427 29.678 1.00 81.06 210 LEU A CA 1
ATOM 1680 C C . LEU A 1 210 ? -24.680 -40.961 30.082 1.00 81.06 210 LEU A C 1
ATOM 1682 O O . LEU A 1 210 ? -25.374 -41.646 30.836 1.00 81.06 210 LEU A O 1
ATOM 1686 N N . LEU A 1 211 ? -25.149 -39.833 29.539 1.00 79.81 211 LEU A N 1
ATOM 1687 C CA . LEU A 1 211 ? -26.506 -39.332 29.783 1.00 79.81 211 LEU A CA 1
ATOM 1688 C C . LEU A 1 211 ? -27.584 -40.288 29.245 1.00 79.81 211 LEU A C 1
ATOM 1690 O O . LEU A 1 211 ? -28.586 -40.516 29.926 1.00 79.81 211 LEU A O 1
ATOM 1694 N N . LYS A 1 212 ? -27.356 -40.905 28.076 1.00 83.31 212 LYS A N 1
ATOM 1695 C CA . LYS A 1 212 ? -28.231 -41.958 27.529 1.00 83.31 212 LYS A CA 1
ATOM 1696 C C . LYS A 1 212 ? -28.229 -43.232 28.379 1.00 83.31 212 LYS A C 1
ATOM 1698 O O . LYS A 1 212 ? -29.275 -43.854 28.524 1.00 83.31 212 LYS A O 1
ATOM 1703 N N . MET A 1 213 ? -27.104 -43.634 28.970 1.00 78.62 213 MET A N 1
ATOM 1704 C CA . MET A 1 213 ? -27.078 -44.785 29.888 1.00 78.62 213 MET A CA 1
ATOM 1705 C C . MET A 1 213 ? -27.845 -44.483 31.187 1.00 78.62 213 MET A C 1
ATOM 1707 O O . MET A 1 213 ? -28.605 -45.319 31.681 1.00 78.62 213 MET A O 1
ATOM 1711 N N . ARG A 1 214 ? -27.733 -43.254 31.708 1.00 75.19 214 ARG A N 1
ATOM 1712 C CA . ARG A 1 214 ? -28.404 -42.826 32.947 1.00 75.19 214 ARG A CA 1
ATOM 1713 C C . ARG A 1 214 ? -29.933 -42.809 32.848 1.00 75.19 214 ARG A C 1
ATOM 1715 O O . ARG A 1 214 ? -30.605 -43.082 33.843 1.00 75.19 214 ARG A O 1
ATOM 1722 N N . THR A 1 215 ? -30.501 -42.511 31.680 1.00 69.50 215 THR A N 1
ATOM 1723 C CA . THR A 1 215 ? -31.960 -42.565 31.470 1.00 69.50 215 THR A CA 1
ATOM 1724 C C . THR A 1 215 ? -32.516 -43.987 31.500 1.00 69.50 215 THR A C 1
ATOM 1726 O O . THR A 1 215 ? -33.663 -44.169 31.905 1.00 69.50 215 THR A O 1
ATOM 1729 N N . HIS A 1 216 ? -31.710 -44.995 31.156 1.00 66.88 216 HIS A N 1
ATOM 1730 C CA . HIS A 1 216 ? -32.103 -46.405 31.237 1.00 66.88 216 HIS A CA 1
ATOM 1731 C C . HIS A 1 216 ? -31.978 -46.955 32.661 1.00 66.88 216 HIS A C 1
ATOM 1733 O O . HIS A 1 216 ? -32.848 -47.699 33.098 1.00 66.88 216 HIS A O 1
ATOM 1739 N N . LEU A 1 217 ? -30.981 -46.503 33.429 1.00 62.66 217 LEU A N 1
ATOM 1740 C CA . LEU A 1 217 ? -30.800 -46.911 34.828 1.00 62.66 217 LEU A CA 1
ATOM 1741 C C . LEU A 1 217 ? -31.997 -46.550 35.720 1.00 62.66 217 LEU A C 1
ATOM 1743 O O . LEU A 1 217 ? -32.402 -47.364 36.546 1.00 62.66 217 LEU A O 1
ATOM 1747 N N . LYS A 1 218 ? -32.618 -45.378 35.515 1.00 56.12 218 LYS A N 1
ATOM 1748 C CA . LYS A 1 218 ? -33.806 -44.954 36.282 1.00 56.12 218 LYS A CA 1
ATOM 1749 C C . LYS A 1 218 ? -35.049 -45.824 36.052 1.00 56.12 218 LYS A C 1
ATOM 1751 O O . LYS A 1 218 ? -35.972 -45.747 36.853 1.00 56.12 218 LYS A O 1
ATOM 1756 N N . LYS A 1 219 ? -35.096 -46.634 34.987 1.00 55.09 219 LYS A N 1
ATOM 1757 C CA . LYS A 1 219 ? -36.214 -47.558 34.730 1.00 55.09 219 LYS A CA 1
ATOM 1758 C C . LYS A 1 219 ? -36.055 -48.912 35.433 1.00 55.09 219 LYS A C 1
ATOM 1760 O O . LYS A 1 219 ? -37.033 -49.640 35.536 1.00 55.09 219 LYS A O 1
ATOM 1765 N N . THR A 1 220 ? -34.861 -49.241 35.927 1.00 51.19 220 THR A N 1
ATOM 1766 C CA . THR A 1 220 ? -34.521 -50.584 36.443 1.00 51.19 220 THR A CA 1
ATOM 1767 C C . THR A 1 220 ? -34.451 -50.704 37.966 1.00 51.19 220 THR A C 1
ATOM 1769 O O . THR A 1 220 ? -34.262 -51.805 38.468 1.00 51.19 220 THR A O 1
ATOM 1772 N N . THR A 1 221 ? -34.634 -49.626 38.728 1.00 52.19 221 THR A N 1
ATOM 1773 C CA . THR A 1 221 ? -34.571 -49.668 40.201 1.00 52.19 221 THR A CA 1
ATOM 1774 C C . THR A 1 221 ? -35.821 -49.081 40.847 1.00 52.19 221 THR A C 1
ATOM 1776 O O . THR A 1 221 ? -35.816 -47.998 41.421 1.00 52.19 221 THR A O 1
ATOM 1779 N N . LEU A 1 222 ? -36.902 -49.859 40.794 1.00 49.75 222 LEU A N 1
ATOM 1780 C CA . LEU A 1 222 ? -37.968 -49.835 41.796 1.00 49.75 222 LEU A CA 1
ATOM 1781 C C . LEU A 1 222 ? -37.994 -51.206 42.481 1.00 49.75 222 LEU A C 1
ATOM 1783 O O . LEU A 1 222 ? -38.880 -52.018 42.245 1.00 49.75 222 LEU A O 1
ATOM 1787 N N . ILE A 1 223 ? -36.987 -51.477 43.311 1.00 49.97 223 ILE A N 1
ATOM 1788 C CA . ILE A 1 223 ? -37.105 -52.491 44.362 1.00 49.97 223 ILE A CA 1
ATOM 1789 C C . ILE A 1 223 ? -37.336 -51.698 45.652 1.00 49.97 223 ILE A C 1
ATOM 1791 O O . ILE A 1 223 ? -36.441 -50.946 46.048 1.00 49.97 223 ILE A O 1
ATOM 1795 N N . PRO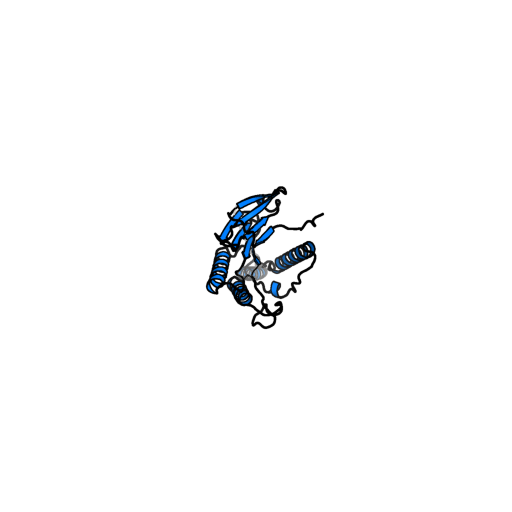 A 1 224 ? -38.511 -51.787 46.297 1.00 42.62 224 PRO A N 1
ATOM 1796 C CA . PRO A 1 224 ? -38.728 -51.130 47.576 1.00 42.62 224 PRO A CA 1
ATOM 1797 C C . PRO A 1 224 ? -37.864 -51.833 48.629 1.00 42.62 224 PRO A C 1
ATOM 1799 O O . PRO A 1 224 ? -38.073 -53.010 48.922 1.00 42.62 224 PRO A O 1
ATOM 1802 N N . LEU A 1 225 ? -36.885 -51.131 49.205 1.00 41.03 225 LEU A N 1
ATOM 1803 C CA . LEU A 1 225 ? -36.224 -51.603 50.420 1.00 41.03 225 LEU A CA 1
ATOM 1804 C C . LEU A 1 225 ? -37.226 -51.506 51.580 1.00 41.03 225 LEU 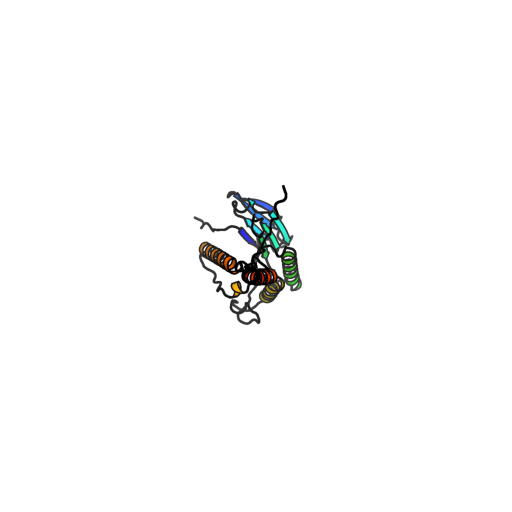A C 1
ATOM 1806 O O . LEU A 1 225 ? -37.547 -50.412 52.041 1.00 41.03 225 LEU A O 1
ATOM 1810 N N . ASN A 1 226 ? -37.704 -52.656 52.055 1.00 39.56 226 ASN A N 1
ATOM 1811 C CA . ASN A 1 226 ? -38.439 -52.776 53.312 1.00 39.56 226 ASN A CA 1
ATOM 1812 C C . ASN A 1 226 ? -37.492 -52.485 54.486 1.00 39.56 226 ASN A C 1
ATOM 1814 O O . ASN A 1 226 ? -36.660 -53.319 54.846 1.00 39.56 226 ASN A O 1
ATOM 1818 N N . TRP A 1 227 ? -37.630 -51.313 55.105 1.00 41.84 227 TRP A N 1
ATOM 1819 C CA . TRP A 1 227 ? -36.959 -50.992 56.363 1.00 41.84 227 TRP A CA 1
ATOM 1820 C C . TRP A 1 227 ? -37.786 -51.521 57.536 1.00 41.84 227 TRP A C 1
ATOM 1822 O O . TRP A 1 227 ? -38.789 -50.932 57.932 1.00 41.84 227 TRP A O 1
ATOM 1832 N N . ASN A 1 228 ? -37.356 -52.653 58.094 1.00 39.00 228 ASN A N 1
ATOM 1833 C CA . ASN A 1 228 ? -37.909 -53.212 59.324 1.00 39.00 228 ASN A CA 1
ATOM 1834 C C . ASN A 1 228 ? -37.292 -52.480 60.529 1.00 39.00 228 ASN A C 1
ATOM 1836 O O . ASN A 1 228 ? -36.190 -52.806 60.969 1.00 39.00 228 ASN A O 1
ATOM 1840 N N . VAL A 1 229 ? -37.987 -51.471 61.056 1.00 42.31 229 VAL A N 1
ATOM 1841 C CA . VAL A 1 229 ? -37.576 -50.766 62.279 1.00 42.31 229 VAL A CA 1
ATOM 1842 C C . VAL A 1 229 ? -38.104 -51.536 63.491 1.00 42.31 229 VAL A C 1
ATOM 1844 O O . VAL A 1 229 ? -39.265 -51.396 63.872 1.00 42.31 229 VAL A O 1
ATOM 1847 N N . LYS A 1 230 ? -37.253 -52.351 64.125 1.00 40.19 230 LYS A N 1
ATOM 1848 C CA . LYS A 1 230 ? -37.520 -52.836 65.487 1.00 40.19 230 LYS A CA 1
ATOM 1849 C C . LYS A 1 230 ? -37.284 -51.683 66.468 1.00 40.19 230 LYS A C 1
ATOM 1851 O O . LYS A 1 230 ? -36.148 -51.268 66.670 1.00 40.19 230 LYS A O 1
ATOM 1856 N N . ARG A 1 231 ? -38.365 -51.182 67.076 1.00 40.66 231 ARG A N 1
ATOM 1857 C CA . ARG A 1 231 ? -38.318 -50.381 68.309 1.00 40.66 231 ARG A CA 1
ATOM 1858 C C . ARG A 1 231 ? -37.813 -51.265 69.448 1.00 40.66 231 ARG A C 1
ATOM 1860 O O . ARG A 1 231 ? -38.405 -52.312 69.700 1.00 40.66 231 ARG A O 1
ATOM 1867 N N . LEU A 1 232 ? -36.784 -50.814 70.152 1.00 37.91 232 LEU A N 1
ATOM 1868 C CA . LEU A 1 232 ? -36.533 -51.198 71.536 1.00 37.91 232 LEU A CA 1
ATOM 1869 C C . LEU A 1 232 ? -36.521 -49.917 72.370 1.00 37.91 232 LEU A C 1
ATOM 1871 O O . LEU A 1 232 ? -36.010 -48.886 71.933 1.00 37.91 232 LEU A O 1
ATOM 1875 N N . ILE A 1 233 ? -37.236 -50.038 73.480 1.00 50.03 233 ILE A N 1
ATOM 1876 C CA . ILE A 1 233 ? -37.546 -49.066 74.526 1.00 50.03 233 ILE A CA 1
ATOM 1877 C C . ILE A 1 233 ? -36.283 -48.815 75.348 1.00 50.03 233 ILE A C 1
ATOM 1879 O O . ILE A 1 233 ? -35.527 -49.797 75.529 1.00 50.03 233 ILE A O 1
#

InterPro domains:
  IPR005135 Endonuclease/exonuclease/phosphatase [PF03372] (8-148)
  IPR036691 Endonuclease/exonuclease/phosphatase superfamily [G3DSA:3.60.10.10] (1-177)
  IPR036691 Endonuclease/exonuclease/phosphatase superfamily [SSF56219] (4-131)

Sequence (233 aa):
MSKKIKFHVIALQETKVKEDSTKTQVSGDMLILGCKLPNKNIGGVGFLVKKDIAPFVDSYNIFSPRLVVLRLKTPGRRDIAIYSCYAPTSAAEDEEREAFYNELESVIKQDAASFYKFVLGDFNAIFGENGSGKIRRFGLDIRVENGDRLEELLWSTGLVHKLIGQQNWSKIDDINEDYENLVRMLMELEKLCRLPPVKEERISEETKKLLKMRTHLKKTTLIPLNWNVKRLI

Secondary structure (DSSP, 8-state):
-PPPPP-SEEEEE----SS-EEEE-TTS-EEEEEEEPTTSS-EEEEEEE-TTTGGGEEEEEEEETTEEEEEE--TTS--EEEEEEEPPPTTS-HHHHHHHHHHHHHHHHHS-TTSEEEEEEE------SSSSSSSGGG--SS--HHHHHHHHHHHHTT---TTGGGS-----SSHHHHHHHHHHHHHHHHHHHSPPP----SS-HHHHHHHHHHHHHTTS-------------

Organism: Oesophagostomum dentatum (NCBI:txid61180)

Radius of gyration: 29.15 Å; chains: 1; bounding box: 58×77×98 Å